Protein AF-A7F261-F1 (afdb_monomer)

Nearest PDB structures (foldseek):
  1cz9-assembly1_A-2  TM=6.353E-01  e=1.866E-02  Avian sarcoma virus
  8fnj-assembly1_G  TM=3.350E-01  e=9.007E-03  Homo sapiens
  8fnn-assembly1_A  TM=3.192E-01  e=1.410E-02  Homo sapiens
  8w2r-assembly1_I  TM=3.269E-01  e=4.323E-02  Human immunodeficiency virus 1
  6rwl-assembly1_A  TM=3.453E-01  e=2.075E-01  Simian immunodeficiency virus

Solvent-accessible surface area (backbone atoms only — not comparable to full-atom values): 19658 Å² total; per-residue (Å²): 133,68,68,67,54,56,52,52,44,52,50,52,40,73,77,31,99,83,54,47,72,70,56,41,20,62,75,65,73,42,62,51,67,60,55,52,42,45,74,73,68,52,73,75,70,82,84,60,73,57,93,81,57,87,68,51,76,65,56,49,51,51,52,53,51,49,51,52,54,34,46,78,72,73,41,80,78,46,74,65,58,54,49,52,52,52,48,48,58,54,48,65,72,72,70,78,81,90,71,83,88,84,65,97,87,59,85,81,66,98,61,99,64,80,80,42,56,67,59,41,44,53,49,50,53,53,51,44,71,78,43,58,89,75,60,70,78,86,57,44,80,44,81,42,70,63,50,72,35,72,66,36,66,69,44,50,50,51,29,56,75,70,35,36,46,79,43,66,44,67,81,94,35,62,91,81,71,36,60,59,51,61,44,41,46,42,41,25,52,53,41,32,51,54,52,51,49,52,37,50,75,69,70,46,88,75,78,51,76,68,53,45,53,54,47,48,51,55,14,48,57,54,13,51,55,56,23,50,52,54,49,50,52,52,49,52,55,52,50,53,51,53,50,53,54,50,53,53,50,50,52,52,50,51,52,54,49,52,52,52,51,36,60,75,66,72,56,77,87,46,74,64,61,48,48,59,47,52,56,48,49,50,51,49,54,46,51,54,50,51,51,55,51,48,56,52,50,59,64,65,57,59,70,77,77,65,48,10,87,80,77,64,43,70,89,50,47,62,89,76,56,84,80,61,83,87,73,74,86,125

Foldseek 3Di:
DDPVLLVVLVVVCVVDVPQDLVNSCVVSVHPSVVSVCVNVVDDDCPPVDDPPPLDDPVLVVVLVVVCVVCVVVVHHDDPVNSVVSSVVSNVVVVPDDDDDDDDPPDDPPVDPDPCALVNLQVVVVVVCVVCVVVDDPQAAEDEDEPDPSCVDPSNVVVCVVRRYHYDYDDPPCCVPPVLCVVLQVVQLVVQLVVLVVVCVVVVNPDADPVNCVVSSVVSNVRSVVRSVVVVVVVVVVVVVVVVVVVVVVVVVVVVVVVVVVCVVVVDDQDPVNVVVVVVVVVVVVVVVVVVVVVVVVVVVPPPPQDAAPQPRHSPDHVVPDPDDPVPPPD

Radius of gyration: 37.96 Å; Cα contacts (8 Å, |Δi|>4): 176; chains: 1; bounding box: 95×79×96 Å

Secondary structure (DSSP, 8-state):
--HHHHHHHHHHHHH-TT--HHHHHHHTT--HHHHHHHHTTPPPSTT---TT--S-HHHHHHHHHHHHHHHHTT----HHHHHHHHHHHHHHHTT--------TTS---S------HHHHHHHHHHHHHHHGGG--SS-EEEEE---GGGG-HHHHHHHHHTTEEEEEPPTT-TTTS-HIIIIIIHHHHHHHHHHHHHHHHTT-----HHHHHHHHHHHHHHHHHHHHHHHHHHHHHHHHHHHHHHHHHHHHHHHHHHHHHHHHTTPPPPHHHHHHHHHHHHHHHHHHHHHHHHHHHHHTTS------TTT--SSS-TTT----GGGS--

pLDDT: mean 71.63, std 14.2, range [24.86, 93.81]

Organism: Sclerotinia sclerotiorum (strain ATCC 18683 / 1980 / Ss-1) (NCBI:txid665079)

Mean predicted aligned error: 22.01 Å

Structure (mmCIF, N/CA/C/O backbone):
data_AF-A7F261-F1
#
_entry.id   AF-A7F261-F1
#
loop_
_atom_site.group_PDB
_atom_site.id
_atom_site.type_symbol
_atom_site.label_atom_id
_atom_site.label_alt_id
_atom_site.label_comp_id
_atom_site.label_asym_id
_atom_site.label_entity_id
_atom_site.label_seq_id
_atom_site.pdbx_PDB_ins_code
_atom_site.Cartn_x
_atom_site.Cartn_y
_atom_site.Cartn_z
_atom_site.occupancy
_atom_site.B_iso_or_equiv
_atom_site.auth_seq_id
_atom_site.auth_comp_id
_atom_site.auth_asym_id
_atom_site.auth_atom_id
_atom_site.pdbx_PDB_model_num
ATOM 1 N N . MET A 1 1 ? 49.522 -9.779 -27.384 1.00 54.66 1 MET A N 1
ATOM 2 C CA . MET A 1 1 ? 50.775 -8.987 -27.374 1.00 54.66 1 MET A CA 1
ATOM 3 C C . MET A 1 1 ? 50.596 -7.918 -26.303 1.00 54.66 1 MET A C 1
ATOM 5 O O . MET A 1 1 ? 49.575 -7.248 -26.351 1.00 54.66 1 MET A O 1
ATOM 9 N N . GLN A 1 2 ? 51.457 -7.841 -25.285 1.00 68.12 2 GLN A N 1
ATOM 10 C CA . GLN A 1 2 ? 51.230 -6.939 -24.145 1.00 68.12 2 GLN A CA 1
ATOM 11 C C . GLN A 1 2 ? 51.656 -5.505 -24.504 1.00 68.12 2 GLN A C 1
ATOM 13 O O . GLN A 1 2 ? 52.813 -5.269 -24.844 1.00 68.12 2 GLN A O 1
ATOM 18 N N . GLU A 1 3 ? 50.725 -4.551 -24.421 1.00 73.69 3 GLU A N 1
ATOM 19 C CA . GLU A 1 3 ? 50.918 -3.120 -24.729 1.00 73.69 3 GLU A CA 1
ATOM 20 C C . GLU A 1 3 ? 52.086 -2.487 -23.943 1.00 73.69 3 GLU A C 1
ATOM 22 O O . GLU A 1 3 ? 52.777 -1.588 -24.425 1.00 73.69 3 GLU A O 1
ATOM 27 N N . SER A 1 4 ? 52.367 -3.026 -22.753 1.00 76.94 4 SER A N 1
ATOM 28 C CA . SER A 1 4 ? 53.494 -2.653 -21.897 1.00 76.94 4 SER A CA 1
ATOM 29 C C . SER A 1 4 ? 54.851 -2.795 -22.594 1.00 76.94 4 SER A C 1
ATOM 31 O O . SER A 1 4 ? 55.691 -1.904 -22.477 1.00 76.94 4 SER A O 1
ATOM 33 N N . GLN A 1 5 ? 55.070 -3.861 -23.371 1.00 81.56 5 GLN A N 1
ATOM 34 C CA . GLN A 1 5 ? 56.350 -4.083 -24.054 1.00 81.56 5 GLN A CA 1
ATOM 35 C C . GLN A 1 5 ? 56.575 -3.106 -25.211 1.00 81.56 5 GLN A C 1
ATOM 37 O O . GLN A 1 5 ? 57.705 -2.689 -25.460 1.00 81.56 5 GLN A O 1
ATOM 42 N N . ILE A 1 6 ? 55.499 -2.692 -25.885 1.00 82.69 6 ILE A N 1
ATOM 43 C CA . ILE A 1 6 ? 55.560 -1.712 -26.973 1.00 82.69 6 ILE A CA 1
ATOM 44 C C . ILE A 1 6 ? 55.916 -0.327 -26.418 1.00 82.69 6 ILE A C 1
ATOM 46 O O . ILE A 1 6 ? 56.781 0.349 -26.972 1.00 82.69 6 ILE A O 1
ATOM 50 N N . ASN A 1 7 ? 55.326 0.062 -25.285 1.00 84.19 7 ASN A N 1
ATOM 51 C CA . ASN A 1 7 ? 55.635 1.334 -24.628 1.00 84.19 7 ASN A CA 1
ATOM 52 C C . ASN A 1 7 ? 57.081 1.390 -24.112 1.00 84.19 7 ASN A C 1
ATOM 54 O O . ASN A 1 7 ? 57.757 2.402 -24.301 1.00 84.19 7 ASN A O 1
ATOM 58 N N . LEU A 1 8 ? 57.591 0.288 -23.550 1.00 88.94 8 LEU A N 1
ATOM 59 C CA . LEU A 1 8 ? 58.998 0.175 -23.145 1.00 88.94 8 LEU A CA 1
ATOM 60 C C . LEU A 1 8 ? 59.955 0.309 -24.342 1.00 88.94 8 LEU A C 1
ATOM 62 O O . LEU A 1 8 ? 60.974 0.992 -24.242 1.00 88.94 8 LEU A O 1
ATOM 66 N N . ALA A 1 9 ? 59.614 -0.278 -25.494 1.00 87.50 9 ALA A N 1
ATOM 67 C CA . ALA A 1 9 ? 60.414 -0.159 -26.712 1.00 87.50 9 ALA A CA 1
ATOM 68 C C . ALA A 1 9 ? 60.435 1.277 -27.273 1.00 87.50 9 ALA A C 1
ATOM 70 O O . ALA A 1 9 ? 61.482 1.740 -27.728 1.00 87.50 9 ALA A O 1
ATOM 71 N N . ILE A 1 10 ? 59.309 2.001 -27.218 1.00 87.62 10 ILE A N 1
ATOM 72 C CA . ILE A 1 10 ? 59.224 3.411 -27.641 1.00 87.62 10 ILE A CA 1
ATOM 73 C C . ILE A 1 10 ? 60.068 4.302 -26.723 1.00 87.62 10 ILE A C 1
ATOM 75 O O . ILE A 1 10 ? 60.843 5.124 -27.216 1.00 87.62 10 ILE A O 1
ATOM 79 N N . GLN A 1 11 ? 59.975 4.107 -25.405 1.00 87.56 11 GLN A N 1
ATOM 80 C CA . GLN A 1 11 ? 60.790 4.841 -24.434 1.00 87.56 11 GLN A CA 1
ATOM 81 C C . GLN A 1 11 ? 62.286 4.583 -24.647 1.00 87.56 11 GLN A C 1
ATOM 83 O O . GLN A 1 11 ? 63.066 5.529 -24.692 1.00 87.56 11 GLN A O 1
ATOM 88 N N . ALA A 1 12 ? 62.692 3.333 -24.887 1.00 87.31 12 ALA A N 1
ATOM 89 C CA . ALA A 1 12 ? 64.088 2.990 -25.159 1.00 87.31 12 ALA A CA 1
ATOM 90 C C . ALA A 1 12 ? 64.645 3.669 -26.427 1.00 87.31 12 ALA A C 1
ATOM 92 O O . ALA A 1 12 ? 65.798 4.107 -26.435 1.00 87.31 12 ALA A O 1
ATOM 93 N N . ILE A 1 13 ? 63.835 3.793 -27.488 1.00 87.44 13 ILE A N 1
ATOM 94 C CA . ILE A 1 13 ? 64.201 4.526 -28.714 1.00 87.44 13 ILE A CA 1
ATOM 95 C C . ILE A 1 13 ? 64.316 6.031 -28.435 1.00 87.44 13 ILE A C 1
ATOM 97 O O . ILE A 1 13 ? 65.256 6.665 -28.906 1.00 87.44 13 ILE A O 1
ATOM 101 N N . ALA A 1 14 ? 63.398 6.604 -27.651 1.00 83.50 14 ALA A N 1
ATOM 102 C CA . ALA A 1 14 ? 63.419 8.025 -27.303 1.00 83.50 14 ALA A CA 1
ATOM 103 C C . ALA A 1 14 ? 64.613 8.396 -26.403 1.00 83.50 14 ALA A C 1
ATOM 105 O O . ALA A 1 14 ? 65.221 9.450 -26.578 1.00 83.50 14 ALA A O 1
ATOM 106 N N . SER A 1 15 ? 64.988 7.515 -25.472 1.00 84.62 15 SER A N 1
ATOM 107 C CA . SER A 1 15 ? 66.104 7.732 -24.546 1.00 84.62 15 SER A CA 1
ATOM 108 C C . SER A 1 15 ? 67.482 7.492 -25.168 1.00 84.62 15 SER A C 1
ATOM 110 O O . SER A 1 15 ? 68.480 7.964 -24.626 1.00 84.62 15 SER A O 1
ATOM 112 N N . SER A 1 16 ? 67.584 6.766 -26.289 1.00 77.44 16 SER A N 1
ATOM 113 C CA . SER A 1 16 ? 68.877 6.397 -26.876 1.00 77.44 16 SER A CA 1
ATOM 114 C C . SER A 1 16 ? 69.007 6.801 -28.348 1.00 77.44 16 SER A C 1
ATOM 116 O O . SER A 1 16 ? 68.402 6.237 -29.253 1.00 77.44 16 SER A O 1
ATOM 118 N N . LYS A 1 17 ? 69.918 7.741 -28.629 1.00 73.00 17 LYS A N 1
ATOM 119 C CA . LYS A 1 17 ? 70.126 8.310 -29.978 1.00 73.00 17 LYS A CA 1
ATOM 120 C C . LYS A 1 17 ? 70.690 7.319 -31.019 1.00 73.00 17 LYS A C 1
ATOM 122 O O . LYS A 1 17 ? 70.788 7.655 -32.193 1.00 73.00 17 LYS A O 1
ATOM 127 N N . LYS A 1 18 ? 71.099 6.112 -30.602 1.00 79.12 18 LYS A N 1
ATOM 128 C CA . LYS A 1 18 ? 71.743 5.086 -31.454 1.00 79.12 18 LYS A CA 1
ATOM 129 C C . LYS A 1 18 ? 70.868 3.853 -31.722 1.00 79.12 18 LYS A C 1
ATOM 131 O O . LYS A 1 18 ? 71.290 2.966 -32.465 1.00 79.12 18 LYS A O 1
ATOM 136 N N . LEU A 1 19 ? 69.683 3.755 -31.118 1.00 84.19 19 LEU A N 1
ATOM 137 C CA . LEU A 1 19 ? 68.842 2.565 -31.228 1.00 84.19 19 LEU A CA 1
ATOM 138 C C . LEU A 1 19 ? 67.844 2.727 -32.378 1.00 84.19 19 LEU A C 1
ATOM 140 O O . LEU A 1 19 ? 66.931 3.545 -32.324 1.00 84.19 19 LEU A O 1
ATOM 144 N N . SER A 1 20 ? 68.021 1.945 -33.444 1.00 86.25 20 SER A N 1
ATOM 145 C CA . SER A 1 20 ? 67.089 1.964 -34.574 1.00 86.25 20 SER A CA 1
ATOM 146 C C . SER A 1 20 ? 65.813 1.185 -34.260 1.00 86.25 20 SER A C 1
ATOM 148 O O . SER A 1 20 ? 65.843 0.167 -33.562 1.00 86.25 20 SER A O 1
ATOM 150 N N . VAL A 1 21 ? 64.697 1.608 -34.859 1.00 85.56 21 VAL A N 1
ATOM 151 C CA . VAL A 1 21 ? 63.378 0.959 -34.720 1.00 85.56 21 VAL A CA 1
ATOM 152 C C . VAL A 1 21 ? 63.448 -0.544 -35.035 1.00 85.56 21 VAL A C 1
ATOM 154 O O . VAL A 1 21 ? 62.885 -1.365 -34.316 1.00 85.56 21 VAL A O 1
ATOM 157 N N . ARG A 1 22 ? 64.231 -0.936 -36.050 1.00 86.50 22 ARG A N 1
ATOM 158 C CA . ARG A 1 22 ? 64.457 -2.342 -36.435 1.00 86.50 22 ARG A CA 1
ATOM 159 C C . ARG A 1 22 ? 65.203 -3.152 -35.381 1.00 86.50 22 ARG A C 1
ATOM 161 O O . ARG A 1 22 ? 64.919 -4.336 -35.213 1.00 86.50 22 ARG A O 1
ATOM 168 N N . ARG A 1 23 ? 66.153 -2.535 -34.679 1.00 88.62 23 ARG A N 1
ATOM 169 C CA . ARG A 1 23 ? 66.913 -3.204 -33.619 1.00 88.62 23 ARG A CA 1
ATOM 170 C C . ARG A 1 23 ? 66.099 -3.297 -32.330 1.00 88.62 23 ARG A C 1
ATOM 172 O O . ARG A 1 23 ? 66.085 -4.361 -31.723 1.00 88.62 23 ARG A O 1
ATOM 179 N N . ALA A 1 24 ? 65.355 -2.249 -31.984 1.00 88.56 24 ALA A N 1
ATOM 180 C CA . ALA A 1 24 ? 64.411 -2.258 -30.870 1.00 88.56 24 ALA A CA 1
ATOM 181 C C . ALA A 1 24 ? 63.330 -3.341 -31.041 1.00 88.56 24 ALA A C 1
ATOM 183 O O . ALA A 1 24 ? 63.111 -4.136 -30.135 1.00 88.56 24 ALA A O 1
ATOM 184 N N . ALA A 1 25 ? 62.736 -3.457 -32.233 1.00 89.88 25 ALA A N 1
ATOM 185 C CA . ALA A 1 25 ? 61.746 -4.490 -32.545 1.00 89.88 25 ALA A CA 1
ATOM 186 C C . ALA A 1 25 ? 62.262 -5.921 -32.283 1.00 89.88 25 ALA A C 1
ATOM 188 O O . ALA A 1 25 ? 61.542 -6.747 -31.729 1.00 89.88 25 ALA A O 1
ATOM 189 N N . LYS A 1 26 ? 63.532 -6.204 -32.612 1.00 89.88 26 LYS A N 1
ATOM 190 C CA . LYS A 1 26 ? 64.161 -7.506 -32.332 1.00 89.88 26 LYS A CA 1
ATOM 191 C C . LYS A 1 26 ? 64.431 -7.736 -30.844 1.00 89.88 26 LYS A C 1
ATOM 193 O O . LYS A 1 26 ? 64.224 -8.844 -30.372 1.00 89.88 26 LYS A O 1
ATOM 198 N N . ILE A 1 27 ? 64.895 -6.713 -30.121 1.00 89.94 27 ILE A N 1
ATOM 199 C CA . ILE A 1 27 ? 65.224 -6.817 -28.688 1.00 89.94 27 ILE A CA 1
ATOM 200 C C . ILE A 1 27 ? 63.965 -7.074 -27.859 1.00 89.94 27 ILE A C 1
ATOM 202 O O . ILE A 1 27 ? 63.962 -7.943 -26.995 1.00 89.94 27 ILE A O 1
ATOM 206 N N . TYR A 1 28 ? 62.891 -6.341 -28.149 1.00 87.25 28 TYR A N 1
ATOM 207 C CA . TYR A 1 28 ? 61.632 -6.435 -27.412 1.00 87.25 28 TYR A CA 1
ATOM 208 C C . TYR A 1 28 ? 60.664 -7.476 -27.997 1.00 87.25 28 TYR A C 1
ATOM 210 O O . TYR A 1 28 ? 59.538 -7.577 -27.529 1.00 87.25 28 TYR A O 1
ATOM 218 N N . ASN A 1 29 ? 61.092 -8.255 -28.998 1.00 88.44 29 ASN A N 1
ATOM 219 C CA . ASN A 1 29 ? 60.294 -9.286 -29.667 1.00 88.44 29 ASN A CA 1
ATOM 220 C C . ASN A 1 29 ? 58.924 -8.784 -30.181 1.00 88.44 29 ASN A C 1
ATOM 222 O O . ASN A 1 29 ? 57.885 -9.416 -29.992 1.00 88.44 29 ASN A O 1
ATOM 226 N N . ILE A 1 30 ? 58.925 -7.621 -30.837 1.00 86.06 30 ILE A N 1
ATOM 227 C CA . ILE A 1 30 ? 57.732 -6.983 -31.410 1.00 86.06 30 ILE A CA 1
ATOM 228 C C . ILE A 1 30 ? 57.873 -6.985 -32.937 1.00 86.06 30 ILE A C 1
ATOM 230 O O . ILE A 1 30 ? 58.944 -6.642 -33.446 1.00 86.06 30 ILE A O 1
ATOM 234 N N . PRO A 1 31 ? 56.815 -7.298 -33.712 1.00 88.75 31 PRO A N 1
ATOM 235 C CA . PRO A 1 31 ? 56.852 -7.125 -35.158 1.00 88.75 31 PRO A CA 1
ATOM 236 C C . PRO A 1 31 ? 57.230 -5.687 -35.521 1.00 88.75 31 PRO A C 1
ATOM 238 O O . PRO A 1 31 ? 56.629 -4.727 -35.038 1.00 88.75 31 PRO A O 1
ATOM 241 N N . HIS A 1 32 ? 58.231 -5.532 -36.388 1.00 88.50 32 HIS A N 1
ATOM 242 C CA . HIS A 1 32 ? 58.766 -4.218 -36.756 1.00 88.50 32 HIS A CA 1
ATOM 243 C C . HIS A 1 32 ? 57.674 -3.254 -37.239 1.00 88.50 32 HIS A C 1
ATOM 245 O O . HIS A 1 32 ? 57.658 -2.091 -36.849 1.00 88.50 32 HIS A O 1
ATOM 251 N N . THR A 1 33 ? 56.733 -3.766 -38.033 1.00 84.62 33 THR A N 1
ATOM 252 C CA . THR A 1 33 ? 55.570 -3.028 -38.534 1.00 84.62 33 THR A CA 1
ATOM 253 C C . THR A 1 33 ? 54.720 -2.459 -37.400 1.00 84.62 33 THR A C 1
ATOM 255 O O . THR A 1 33 ? 54.391 -1.277 -37.432 1.00 84.62 33 THR A O 1
ATOM 258 N N . THR A 1 34 ? 54.431 -3.246 -36.361 1.00 85.44 34 THR A N 1
ATOM 259 C CA . THR A 1 34 ? 53.662 -2.814 -35.184 1.00 85.44 34 THR A CA 1
ATOM 260 C C . THR A 1 34 ? 54.345 -1.662 -34.452 1.00 85.44 34 THR A C 1
ATOM 262 O O . THR A 1 34 ? 53.691 -0.671 -34.138 1.00 85.44 34 THR A O 1
ATOM 265 N N . LEU A 1 35 ? 55.661 -1.745 -34.231 1.00 88.00 35 LEU A N 1
ATOM 266 C CA . LEU A 1 35 ? 56.417 -0.691 -33.548 1.00 88.00 35 LEU A CA 1
ATOM 267 C C . LEU A 1 35 ? 56.487 0.598 -34.384 1.00 88.00 35 LEU A C 1
ATOM 269 O O . LEU A 1 35 ? 56.306 1.688 -33.848 1.00 88.00 35 LEU A O 1
ATOM 273 N N . THR A 1 36 ? 56.675 0.486 -35.704 1.00 88.44 36 THR A N 1
ATOM 274 C CA . THR A 1 36 ? 56.637 1.637 -36.620 1.00 88.44 36 THR A CA 1
ATOM 275 C C . THR A 1 36 ? 55.262 2.306 -36.639 1.00 88.44 36 THR A C 1
ATOM 277 O O . THR A 1 36 ? 55.181 3.529 -36.538 1.00 88.44 36 THR A O 1
ATOM 280 N N . TYR A 1 37 ? 54.176 1.529 -36.710 1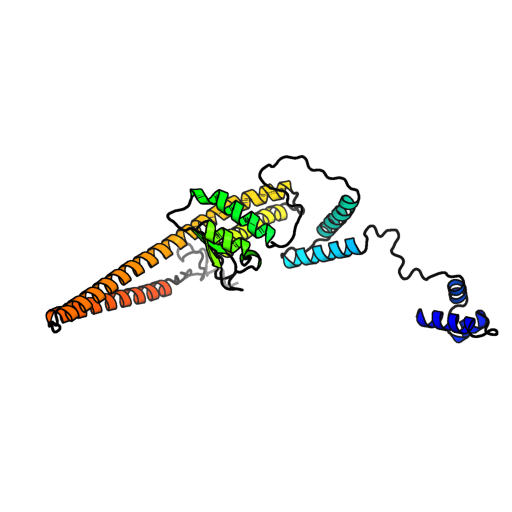.00 84.62 37 TYR A N 1
ATOM 281 C CA . TYR A 1 37 ? 52.815 2.068 -36.640 1.00 84.62 37 TYR A CA 1
ATOM 282 C C . TYR A 1 37 ? 52.549 2.790 -35.317 1.00 84.62 37 TYR A C 1
ATOM 284 O O . TYR A 1 37 ? 51.920 3.848 -35.321 1.00 84.62 37 TYR A O 1
ATOM 292 N N . ARG A 1 38 ? 53.064 2.252 -34.206 1.00 85.38 38 ARG A N 1
ATOM 293 C CA . ARG A 1 38 ? 52.898 2.845 -32.878 1.00 85.38 38 ARG A CA 1
ATOM 294 C C . ARG A 1 38 ? 53.652 4.170 -32.725 1.00 85.38 38 ARG A C 1
ATOM 296 O O . ARG A 1 38 ? 53.087 5.116 -32.191 1.00 85.38 38 ARG A O 1
ATOM 303 N N . ILE A 1 39 ? 54.878 4.260 -33.250 1.00 82.81 39 ILE A N 1
ATOM 304 C CA . ILE A 1 39 ? 55.675 5.503 -33.284 1.00 82.81 39 ILE A CA 1
ATOM 305 C C . ILE A 1 39 ? 55.007 6.566 -34.167 1.00 82.81 39 ILE A C 1
ATOM 307 O O . ILE A 1 39 ? 55.016 7.743 -33.824 1.00 82.81 39 ILE A O 1
ATOM 311 N N . ALA A 1 40 ? 54.367 6.156 -35.266 1.00 84.88 40 ALA A N 1
ATOM 312 C CA . ALA A 1 40 ? 53.575 7.035 -36.129 1.00 84.88 40 ALA A CA 1
ATOM 313 C C . ALA A 1 40 ? 52.202 7.426 -35.529 1.00 84.88 40 ALA A C 1
ATOM 315 O O . ALA A 1 40 ? 51.350 7.951 -36.243 1.00 84.88 40 ALA A O 1
ATOM 316 N N . GLY A 1 41 ? 51.961 7.139 -34.243 1.00 76.00 41 GLY A N 1
ATOM 317 C CA . GLY A 1 41 ? 50.756 7.544 -33.516 1.00 76.00 41 GLY A CA 1
ATOM 318 C C . GLY A 1 41 ? 49.523 6.668 -33.749 1.00 76.00 41 GLY A C 1
ATOM 319 O O . GLY A 1 41 ? 48.445 7.007 -33.268 1.00 76.00 41 GLY A O 1
ATOM 320 N N . ARG A 1 42 ? 49.633 5.530 -34.451 1.00 75.94 42 ARG A N 1
ATOM 321 C CA . ARG A 1 42 ? 48.485 4.628 -34.635 1.00 75.94 42 ARG A CA 1
ATOM 322 C C . ARG A 1 42 ? 48.267 3.783 -33.386 1.00 75.94 42 ARG A C 1
ATOM 324 O O . ARG A 1 42 ? 49.160 3.050 -32.952 1.00 75.94 42 ARG A O 1
ATOM 331 N N . THR A 1 43 ? 47.073 3.875 -32.814 1.00 61.47 43 THR A N 1
ATOM 332 C CA . THR A 1 43 ? 46.608 3.052 -31.695 1.00 61.47 43 THR A CA 1
ATOM 333 C C . THR A 1 43 ? 45.986 1.738 -32.171 1.00 61.47 43 THR A C 1
ATOM 335 O O . THR A 1 43 ? 45.350 1.712 -33.227 1.00 61.47 43 THR A O 1
ATOM 338 N N . PRO A 1 44 ? 46.181 0.611 -31.451 1.00 59.78 44 PRO A N 1
ATOM 339 C CA . PRO A 1 44 ? 45.375 -0.572 -31.646 1.00 59.78 44 PRO A CA 1
ATOM 340 C C . PRO A 1 44 ? 43.923 -0.160 -31.447 1.00 59.78 44 PRO A C 1
ATOM 342 O O . PRO A 1 44 ? 43.605 0.570 -30.511 1.00 59.78 44 PRO A O 1
ATOM 345 N N . LYS A 1 45 ? 43.023 -0.693 -32.272 1.00 57.44 45 LYS A N 1
ATOM 346 C CA . LYS A 1 45 ? 41.571 -0.574 -32.068 1.00 57.44 45 LYS A CA 1
ATOM 347 C C . LYS A 1 45 ? 41.077 -1.336 -30.820 1.00 57.44 45 LYS A C 1
ATOM 349 O O . LYS A 1 45 ? 39.899 -1.651 -30.725 1.00 57.44 45 LYS A O 1
ATOM 354 N N . ALA A 1 46 ? 41.951 -1.659 -29.868 1.00 51.19 46 ALA A N 1
ATOM 355 C CA . ALA A 1 46 ? 41.567 -2.229 -28.587 1.00 51.19 46 ALA A CA 1
ATOM 356 C C . ALA A 1 46 ? 41.034 -1.083 -27.714 1.00 51.19 46 ALA A C 1
ATOM 358 O O . ALA A 1 46 ? 41.808 -0.331 -27.131 1.00 51.19 46 ALA A O 1
ATOM 359 N N . GLY A 1 47 ? 39.713 -0.898 -27.739 1.00 51.84 47 GLY A N 1
ATOM 360 C CA . GLY A 1 47 ? 39.004 0.230 -27.123 1.00 51.84 47 GLY A CA 1
ATOM 361 C C . GLY A 1 47 ? 38.168 1.057 -28.107 1.00 51.84 47 GLY A C 1
ATOM 362 O O . GLY A 1 47 ? 37.393 1.907 -27.684 1.00 51.84 47 GLY A O 1
ATOM 363 N N . SER A 1 48 ? 38.267 0.798 -29.417 1.00 49.94 48 SER A N 1
ATOM 364 C CA . SER A 1 48 ? 37.324 1.368 -30.385 1.00 49.94 48 SER A CA 1
ATOM 365 C C . SER A 1 48 ? 36.009 0.601 -30.281 1.00 49.94 48 SER A C 1
ATOM 367 O O . SER A 1 48 ? 35.961 -0.570 -30.661 1.00 49.94 48 SER A O 1
ATOM 369 N N . ARG A 1 49 ? 34.941 1.255 -29.802 1.00 53.66 49 ARG A N 1
ATOM 370 C CA . ARG A 1 49 ? 33.576 0.717 -29.915 1.00 53.66 49 ARG A CA 1
ATOM 371 C C . ARG A 1 49 ? 33.284 0.433 -31.391 1.00 53.66 49 ARG A C 1
ATOM 373 O O . ARG A 1 49 ? 33.781 1.130 -32.282 1.00 53.66 49 ARG A O 1
ATOM 380 N N . SER A 1 50 ? 32.533 -0.635 -31.648 1.00 59.12 50 SER A N 1
ATOM 381 C CA . SER A 1 50 ? 32.044 -0.940 -32.993 1.00 59.12 50 SER A CA 1
ATOM 382 C C . SER A 1 50 ? 31.295 0.274 -33.545 1.00 59.12 50 SER A C 1
ATOM 384 O O . SER A 1 50 ? 30.525 0.890 -32.815 1.00 59.12 50 SER A O 1
ATOM 386 N N . ILE A 1 51 ? 31.465 0.591 -34.831 1.00 57.31 51 ILE A N 1
ATOM 387 C CA . ILE A 1 51 ? 30.659 1.627 -35.509 1.00 57.31 51 ILE A CA 1
ATOM 388 C C . ILE A 1 51 ? 29.162 1.255 -35.468 1.00 57.31 51 ILE A C 1
ATOM 390 O O . ILE A 1 51 ? 28.298 2.118 -35.547 1.00 57.31 51 ILE A O 1
ATOM 394 N N . HIS A 1 52 ? 28.852 -0.031 -35.284 1.00 58.34 52 HIS A N 1
ATOM 395 C CA . HIS A 1 52 ? 27.491 -0.546 -35.143 1.00 58.34 52 HIS A CA 1
ATOM 396 C C . HIS A 1 52 ? 26.956 -0.510 -33.700 1.00 58.34 52 HIS A C 1
ATOM 398 O O . HIS A 1 52 ? 25.845 -0.971 -33.455 1.00 58.34 52 HIS A O 1
ATOM 404 N N . CYS A 1 53 ? 27.724 0.001 -32.733 1.00 63.47 53 CYS A N 1
ATOM 405 C CA . CYS A 1 53 ? 27.262 0.175 -31.360 1.00 63.47 53 CYS A CA 1
ATOM 406 C C . CYS A 1 53 ? 26.345 1.407 -31.294 1.00 63.47 53 CYS A C 1
ATOM 408 O O . CYS A 1 53 ? 26.819 2.540 -31.330 1.00 63.47 53 CYS A O 1
ATOM 410 N N . LYS A 1 54 ? 25.028 1.170 -31.271 1.00 71.69 54 LYS A N 1
ATOM 411 C CA . LYS A 1 54 ? 23.999 2.226 -31.311 1.00 71.69 54 LYS A CA 1
ATOM 412 C C . LYS A 1 54 ? 23.840 2.977 -29.981 1.00 71.69 54 LYS A C 1
ATOM 414 O O . LYS A 1 54 ? 23.474 4.155 -29.993 1.00 71.69 54 LYS A O 1
ATOM 419 N N . MET A 1 55 ? 24.114 2.296 -28.867 1.00 76.25 55 MET A N 1
ATOM 420 C CA . MET A 1 55 ? 23.947 2.820 -27.510 1.00 76.25 55 MET A CA 1
ATOM 421 C C . MET A 1 55 ? 25.262 3.372 -26.946 1.00 76.25 55 MET A C 1
ATOM 423 O O . MET A 1 55 ? 26.347 2.910 -27.310 1.00 76.25 55 MET A O 1
ATOM 427 N N . THR A 1 56 ? 25.171 4.364 -26.061 1.00 80.19 56 THR A N 1
ATOM 428 C CA . THR A 1 56 ? 26.296 4.905 -25.284 1.00 80.19 56 THR A CA 1
ATOM 429 C C . THR A 1 56 ? 26.561 4.068 -24.026 1.00 80.19 56 THR A C 1
ATOM 431 O O . THR A 1 56 ? 25.742 3.252 -23.618 1.00 80.19 56 THR A O 1
ATOM 434 N N . GLU A 1 57 ? 27.711 4.265 -23.373 1.00 73.69 57 GLU A N 1
ATOM 435 C CA . GLU A 1 57 ? 28.060 3.517 -22.151 1.00 73.69 57 GLU A CA 1
ATOM 436 C C . GLU A 1 57 ? 27.083 3.775 -20.991 1.00 73.69 57 GLU A C 1
ATOM 438 O O . GLU A 1 57 ? 26.838 2.894 -20.170 1.00 73.69 57 GLU A O 1
ATOM 443 N N . LEU A 1 58 ? 26.522 4.984 -20.914 1.00 69.94 58 LEU A N 1
ATOM 444 C CA . LEU A 1 58 ? 25.525 5.326 -19.902 1.00 69.94 58 LEU A CA 1
ATOM 445 C C . LEU A 1 58 ? 24.181 4.660 -20.203 1.00 69.94 58 LEU A C 1
ATOM 447 O O . LEU A 1 58 ? 23.581 4.093 -19.299 1.00 69.94 58 LEU A O 1
ATOM 451 N N . GLU A 1 59 ? 23.758 4.656 -21.467 1.00 76.81 59 GLU A N 1
ATOM 452 C CA . GLU A 1 59 ? 22.533 3.981 -21.917 1.00 76.81 59 GLU A CA 1
ATOM 453 C C . GLU A 1 59 ? 22.607 2.463 -21.688 1.00 76.81 59 GLU A C 1
ATOM 455 O O . GLU A 1 59 ? 21.644 1.855 -21.230 1.00 76.81 59 GLU A O 1
ATOM 460 N N . GLU A 1 60 ? 23.769 1.850 -21.931 1.00 79.06 60 GLU A N 1
ATOM 461 C CA . GLU A 1 60 ? 24.008 0.439 -21.611 1.00 79.06 60 GLU A CA 1
ATOM 462 C C . GLU A 1 60 ? 23.940 0.182 -20.102 1.00 79.06 60 GLU A C 1
ATOM 464 O O . GLU A 1 60 ? 23.327 -0.796 -19.682 1.00 79.06 60 GLU A O 1
ATOM 469 N N . LYS A 1 61 ? 24.510 1.063 -19.266 1.00 76.94 61 LYS A N 1
ATOM 470 C CA . LYS A 1 61 ? 24.393 0.954 -17.800 1.00 76.94 61 LYS A CA 1
ATOM 471 C C . LYS A 1 61 ? 22.943 1.084 -17.333 1.00 76.94 61 LYS A C 1
ATOM 473 O O . LYS A 1 61 ? 22.536 0.331 -16.453 1.00 76.94 61 LYS A O 1
ATOM 478 N N . SER A 1 62 ? 22.161 1.978 -17.935 1.00 76.88 62 SER A N 1
ATOM 479 C CA . SER A 1 62 ? 20.724 2.098 -17.671 1.00 76.88 62 SER A CA 1
ATOM 480 C C . SER A 1 62 ? 19.963 0.830 -18.065 1.00 76.88 62 SER A C 1
ATOM 482 O O . SER A 1 62 ? 19.130 0.360 -17.294 1.00 76.88 62 SER A O 1
ATOM 484 N N . LEU A 1 63 ? 20.291 0.229 -19.212 1.00 81.31 63 LEU A N 1
ATOM 485 C CA . LEU A 1 63 ? 19.694 -1.033 -19.654 1.00 81.31 63 LEU A CA 1
ATOM 486 C C . LEU A 1 63 ? 20.058 -2.200 -18.721 1.00 81.31 63 LEU A C 1
ATOM 488 O O . LEU A 1 63 ? 19.198 -2.999 -18.362 1.00 81.31 63 LEU A O 1
ATOM 492 N N . PHE A 1 64 ? 21.312 -2.273 -18.268 1.00 78.31 64 PHE A N 1
ATOM 493 C CA . PHE A 1 64 ? 21.742 -3.251 -17.264 1.00 78.31 64 PHE A CA 1
ATOM 494 C C . PHE A 1 64 ? 20.997 -3.083 -15.940 1.00 78.31 64 PHE A C 1
ATOM 496 O O . PHE A 1 64 ? 20.555 -4.071 -15.358 1.00 78.31 64 PHE A O 1
ATOM 503 N N . GLN A 1 65 ? 20.830 -1.844 -15.475 1.00 75.50 65 GLN A N 1
ATOM 504 C CA . GLN A 1 65 ? 20.103 -1.572 -14.239 1.00 75.50 65 GLN A CA 1
ATOM 505 C C . GLN A 1 65 ? 18.624 -1.965 -14.351 1.00 75.50 65 GLN A C 1
ATOM 507 O O . GLN A 1 65 ? 18.061 -2.494 -13.398 1.00 75.50 65 GLN A O 1
ATOM 512 N N . TYR A 1 66 ? 18.016 -1.763 -15.520 1.00 77.12 66 TYR A N 1
ATOM 513 C CA . TYR A 1 66 ? 16.655 -2.205 -15.812 1.00 77.12 66 TYR A CA 1
ATOM 514 C C . TYR A 1 66 ? 16.504 -3.733 -15.774 1.00 77.12 66 TYR A C 1
ATOM 516 O O . TYR A 1 66 ? 15.548 -4.240 -15.195 1.00 77.12 66 TYR A O 1
ATOM 524 N N . ILE A 1 67 ? 17.464 -4.479 -16.329 1.00 76.19 67 ILE A N 1
ATOM 525 C CA . ILE A 1 67 ? 17.473 -5.952 -16.276 1.00 76.19 67 ILE A CA 1
ATOM 526 C C . ILE A 1 67 ? 17.510 -6.446 -14.823 1.00 76.19 67 ILE A C 1
ATOM 528 O O . ILE A 1 67 ? 16.789 -7.381 -14.480 1.00 76.19 67 ILE A O 1
ATOM 532 N N . ILE A 1 68 ? 18.318 -5.804 -13.972 1.00 77.56 68 ILE A N 1
ATOM 533 C CA . ILE A 1 68 ? 18.404 -6.126 -12.541 1.00 77.56 68 ILE A CA 1
ATOM 534 C C . ILE A 1 68 ? 17.082 -5.801 -11.831 1.00 77.56 68 ILE A C 1
ATOM 536 O O . ILE A 1 68 ? 16.572 -6.647 -11.103 1.00 77.56 68 ILE A O 1
ATOM 540 N N . ASP A 1 69 ? 16.487 -4.629 -12.085 1.00 71.81 69 ASP A N 1
ATOM 541 C CA . ASP A 1 69 ? 15.190 -4.242 -11.501 1.00 71.81 69 ASP A CA 1
ATOM 542 C C . ASP A 1 69 ? 14.075 -5.233 -11.870 1.00 71.81 69 ASP A C 1
ATOM 544 O O . ASP A 1 69 ? 13.259 -5.613 -11.030 1.00 71.81 69 ASP A O 1
ATOM 548 N N . MET A 1 70 ? 14.048 -5.699 -13.121 1.00 69.88 70 MET A N 1
ATOM 549 C CA . MET A 1 70 ? 13.065 -6.689 -13.557 1.00 69.88 70 MET A CA 1
ATOM 550 C C . MET A 1 70 ? 13.211 -8.024 -12.817 1.00 69.88 70 MET A C 1
ATOM 552 O O . MET A 1 70 ? 12.203 -8.570 -12.354 1.00 69.88 70 MET A O 1
ATOM 556 N N . ASP A 1 71 ? 14.444 -8.507 -12.639 1.00 66.19 71 ASP A N 1
ATOM 557 C CA . ASP A 1 71 ? 14.728 -9.746 -11.905 1.00 66.19 71 ASP A CA 1
ATOM 558 C C . ASP A 1 71 ? 14.366 -9.623 -10.415 1.00 66.19 71 ASP A C 1
ATOM 560 O O . ASP A 1 71 ? 13.666 -10.479 -9.867 1.00 66.19 71 ASP A O 1
ATOM 564 N N . GLU A 1 72 ? 14.718 -8.502 -9.774 1.00 65.25 72 GLU A N 1
ATOM 565 C CA . GLU A 1 72 ? 14.361 -8.209 -8.377 1.00 65.25 72 GLU A CA 1
ATOM 566 C C . GLU A 1 72 ? 12.840 -8.153 -8.152 1.00 65.25 72 GLU A C 1
ATOM 568 O O . GLU A 1 72 ? 12.337 -8.484 -7.073 1.00 65.25 72 GLU A O 1
ATOM 573 N N . ARG A 1 73 ? 12.078 -7.783 -9.186 1.00 69.19 73 ARG A N 1
ATOM 574 C CA . ARG A 1 73 ? 10.608 -7.731 -9.169 1.00 69.19 73 ARG A CA 1
ATOM 575 C C . ARG A 1 73 ? 9.949 -9.064 -9.532 1.00 69.19 73 ARG A C 1
ATOM 577 O O . ARG A 1 73 ? 8.718 -9.146 -9.526 1.00 69.19 73 ARG A O 1
ATOM 584 N N . GLY A 1 74 ? 10.743 -10.104 -9.789 1.00 57.78 74 GLY A N 1
ATOM 585 C CA . GLY A 1 74 ? 10.283 -11.459 -10.091 1.00 57.78 74 GLY A CA 1
ATOM 586 C C . GLY A 1 74 ? 9.867 -11.672 -11.548 1.00 57.78 74 GLY A C 1
ATOM 587 O O . GLY A 1 74 ? 9.177 -12.650 -11.841 1.00 57.78 74 GLY A O 1
ATOM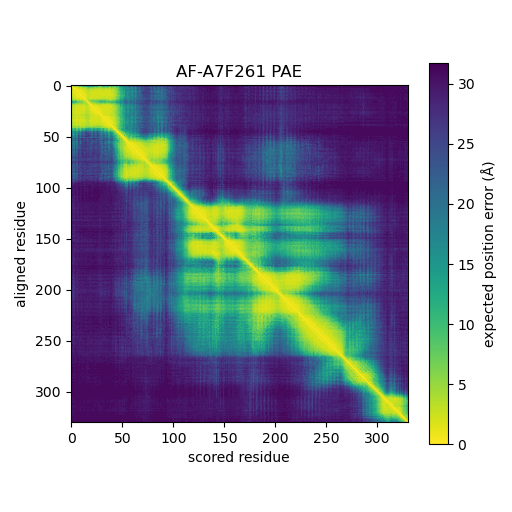 588 N N . PHE A 1 75 ? 10.263 -10.778 -12.456 1.00 60.34 75 PHE A N 1
ATOM 589 C CA . PHE A 1 75 ? 10.033 -10.911 -13.892 1.00 60.34 75 PHE A CA 1
ATOM 590 C C . PHE A 1 75 ? 11.345 -11.293 -14.578 1.00 60.34 75 PHE A C 1
ATOM 592 O O . PHE A 1 75 ? 12.277 -10.501 -14.624 1.00 60.34 75 PHE A O 1
ATOM 599 N N . SER A 1 76 ? 11.425 -12.509 -15.126 1.00 68.94 76 SER A N 1
ATOM 600 C CA . SER A 1 76 ? 12.625 -12.953 -15.844 1.00 68.94 76 SER A CA 1
ATOM 601 C C . SER A 1 76 ? 12.747 -12.194 -17.179 1.00 68.94 76 SER A C 1
ATOM 603 O O . SER A 1 76 ? 11.871 -12.380 -18.032 1.00 68.94 76 SER A O 1
ATOM 605 N N . PRO A 1 77 ? 13.787 -11.356 -17.378 1.00 68.12 77 PRO A N 1
ATOM 606 C CA . PRO A 1 77 ? 13.944 -10.544 -18.585 1.00 68.12 77 PRO A CA 1
ATOM 607 C C . PRO A 1 77 ? 14.072 -11.422 -19.830 1.00 68.12 77 PRO A C 1
ATOM 609 O O . PRO A 1 77 ? 14.986 -12.249 -19.913 1.00 68.12 77 PRO A O 1
ATOM 612 N N . ARG A 1 78 ? 13.196 -11.247 -20.824 1.00 70.31 78 ARG A N 1
ATOM 613 C CA . ARG A 1 78 ? 13.381 -11.863 -22.146 1.00 70.31 78 ARG A CA 1
ATOM 614 C C . ARG A 1 78 ? 14.181 -10.930 -23.046 1.00 70.31 78 ARG A C 1
ATOM 616 O O . ARG A 1 78 ? 14.221 -9.722 -22.843 1.00 70.31 78 ARG A O 1
ATOM 623 N N . ILE A 1 79 ? 14.796 -11.502 -24.083 1.00 72.00 79 ILE A N 1
ATOM 624 C CA . ILE A 1 79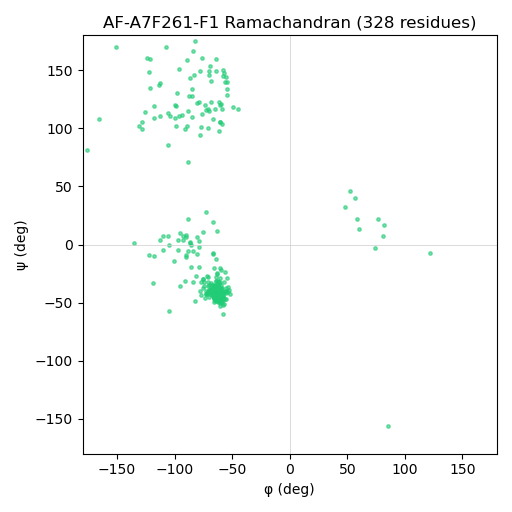 ? 15.576 -10.745 -25.078 1.00 72.00 79 ILE A CA 1
ATOM 625 C C . ILE A 1 79 ? 14.723 -9.629 -25.706 1.00 72.00 79 ILE A C 1
ATOM 627 O O . ILE A 1 79 ? 15.223 -8.524 -25.870 1.00 72.00 79 ILE A O 1
ATOM 631 N N . SER A 1 80 ? 13.431 -9.882 -25.948 1.00 63.22 80 SER A N 1
ATOM 632 C CA . SER A 1 80 ? 12.474 -8.886 -26.451 1.00 63.22 80 SER A CA 1
ATOM 633 C C . SER A 1 80 ? 12.304 -7.687 -25.519 1.00 63.22 80 SER A C 1
ATOM 635 O O . SER A 1 80 ? 12.313 -6.555 -25.975 1.00 63.22 80 SER A O 1
ATOM 637 N N . ASP A 1 81 ? 12.215 -7.915 -24.208 1.00 65.44 81 ASP A N 1
ATOM 638 C CA . ASP A 1 81 ? 11.965 -6.850 -23.227 1.00 65.44 81 ASP A CA 1
ATOM 639 C C . ASP A 1 81 ? 13.187 -5.923 -23.108 1.00 65.44 81 ASP A C 1
ATOM 641 O O . ASP A 1 81 ? 13.082 -4.709 -22.930 1.00 65.44 81 ASP A O 1
ATOM 645 N N . VAL A 1 82 ? 14.379 -6.510 -23.246 1.00 74.50 82 VAL A N 1
ATOM 646 C CA . VAL A 1 82 ? 15.650 -5.781 -23.305 1.00 74.50 82 VAL A CA 1
ATOM 647 C C . VAL A 1 82 ? 15.773 -5.012 -24.622 1.00 74.50 82 VAL A C 1
ATOM 649 O O . VAL A 1 82 ? 16.248 -3.878 -24.616 1.00 74.50 82 VAL A O 1
ATOM 652 N N . GLU A 1 83 ? 15.334 -5.595 -25.738 1.00 77.38 83 GLU A N 1
ATOM 653 C CA . GLU A 1 83 ? 15.289 -4.924 -27.041 1.00 77.38 83 GLU A CA 1
ATOM 654 C C . GLU A 1 83 ? 14.319 -3.735 -27.036 1.00 77.38 83 GLU A C 1
ATOM 656 O O . GLU A 1 83 ? 14.692 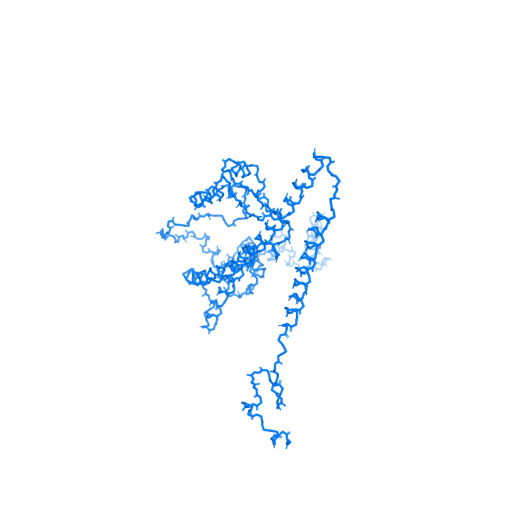-2.658 -27.497 1.00 77.38 83 GLU A O 1
ATOM 661 N N . ASP A 1 84 ? 13.130 -3.882 -26.452 1.00 70.38 84 ASP A N 1
ATOM 662 C CA . ASP A 1 84 ? 12.130 -2.816 -26.346 1.00 70.38 84 ASP A CA 1
ATOM 663 C C . ASP A 1 84 ? 12.631 -1.659 -25.477 1.00 70.38 84 ASP A C 1
ATOM 665 O O . ASP A 1 84 ? 12.541 -0.497 -25.876 1.00 70.38 84 ASP A O 1
ATOM 669 N N . MET A 1 85 ? 13.246 -1.955 -24.327 1.00 77.62 85 MET A N 1
ATOM 670 C CA . MET A 1 85 ? 13.856 -0.922 -23.486 1.00 77.62 85 MET A CA 1
ATOM 671 C C . MET A 1 85 ? 15.045 -0.244 -24.183 1.00 77.62 85 MET A C 1
ATOM 673 O O . MET A 1 85 ? 15.211 0.973 -24.095 1.00 77.62 85 MET A O 1
ATOM 677 N N . ALA A 1 86 ? 15.868 -0.999 -24.912 1.00 76.88 86 ALA A N 1
ATOM 678 C CA . ALA A 1 86 ? 16.964 -0.435 -25.694 1.00 76.88 86 ALA A CA 1
ATOM 679 C C . ALA A 1 86 ? 16.451 0.488 -26.812 1.00 76.88 86 ALA A C 1
ATOM 681 O O . ALA A 1 86 ? 16.993 1.578 -27.000 1.00 76.88 86 ALA A O 1
ATOM 682 N N . ASN A 1 87 ? 15.391 0.089 -27.519 1.00 78.81 87 ASN A N 1
ATOM 683 C CA . ASN A 1 87 ? 14.748 0.906 -28.547 1.00 78.81 87 ASN A CA 1
ATOM 684 C C . ASN A 1 87 ? 14.113 2.160 -27.938 1.00 78.81 87 ASN A C 1
ATOM 686 O O . ASN A 1 87 ? 14.347 3.251 -28.443 1.00 78.81 87 ASN A O 1
ATOM 690 N N . TYR A 1 88 ? 13.432 2.040 -26.798 1.00 75.19 88 TYR A N 1
ATOM 691 C CA . TYR A 1 88 ? 12.872 3.173 -26.063 1.00 75.19 88 TYR A CA 1
ATOM 692 C C . TYR A 1 88 ? 13.943 4.200 -25.659 1.00 75.19 88 TYR A C 1
ATOM 694 O O . TYR A 1 88 ? 13.763 5.404 -25.850 1.00 75.19 88 TYR A O 1
ATOM 702 N N . ILE A 1 89 ? 15.093 3.747 -25.145 1.00 77.69 89 ILE A N 1
ATOM 703 C CA . ILE A 1 89 ? 16.223 4.625 -24.794 1.00 77.69 89 ILE A CA 1
ATOM 704 C C . ILE A 1 89 ? 16.749 5.369 -26.032 1.00 77.69 89 ILE A C 1
ATOM 706 O O . ILE A 1 89 ? 17.082 6.553 -25.949 1.00 77.69 89 ILE A O 1
ATOM 710 N N . LEU A 1 90 ? 16.798 4.697 -27.185 1.00 76.81 90 LEU A N 1
ATOM 711 C CA . LEU A 1 90 ? 17.214 5.303 -28.450 1.00 76.81 90 LEU A CA 1
ATOM 712 C C . LEU A 1 90 ? 16.171 6.295 -28.990 1.00 76.81 90 LEU A C 1
ATOM 714 O O . LEU A 1 90 ? 16.546 7.374 -29.432 1.00 76.81 90 LEU A O 1
ATOM 718 N N . GLU A 1 91 ? 14.880 5.976 -28.902 1.00 70.19 91 GLU A N 1
ATOM 719 C CA . GLU A 1 91 ? 13.773 6.833 -29.352 1.00 70.19 91 GLU A CA 1
ATOM 720 C C . GLU A 1 91 ? 13.631 8.096 -28.497 1.00 70.19 91 GLU A C 1
ATOM 722 O O . GLU A 1 91 ? 13.425 9.194 -29.017 1.00 70.19 91 GLU A O 1
ATOM 727 N N . THR A 1 92 ? 13.827 7.971 -27.182 1.00 67.50 92 THR A N 1
ATOM 728 C CA . THR A 1 92 ? 13.815 9.110 -26.249 1.00 67.50 92 THR A CA 1
ATOM 729 C C . THR A 1 92 ? 14.947 10.099 -26.557 1.00 67.50 92 THR A C 1
ATOM 731 O O . THR A 1 92 ? 14.830 11.296 -26.291 1.00 67.50 92 THR A O 1
ATOM 734 N N . ARG A 1 93 ? 16.033 9.622 -27.176 1.00 68.31 93 ARG A N 1
ATOM 735 C CA . ARG A 1 93 ? 17.170 10.438 -27.615 1.00 68.31 93 ARG A CA 1
ATOM 736 C C . ARG A 1 93 ? 16.843 11.324 -28.822 1.00 68.31 93 ARG A C 1
ATOM 738 O O . ARG A 1 93 ? 17.441 12.390 -28.952 1.00 68.31 93 ARG A O 1
ATOM 745 N N . ASP A 1 94 ? 15.885 10.909 -29.653 1.00 52.31 94 ASP A N 1
ATOM 746 C CA . ASP A 1 94 ? 15.491 11.584 -30.897 1.00 52.31 94 ASP A CA 1
ATOM 747 C C . ASP A 1 94 ? 14.252 12.503 -30.737 1.00 52.31 94 ASP A C 1
ATOM 749 O O . ASP A 1 94 ? 13.811 13.137 -31.696 1.00 52.31 94 ASP A O 1
ATOM 753 N N . GLY A 1 95 ? 13.728 12.663 -29.513 1.00 43.53 95 GLY A N 1
ATOM 754 C CA . GLY A 1 95 ? 12.903 13.818 -29.127 1.00 43.53 95 GLY A CA 1
ATOM 755 C C . GLY A 1 95 ? 11.447 13.855 -29.615 1.00 43.53 95 GLY A C 1
ATOM 756 O O . GLY A 1 95 ? 10.856 14.934 -29.639 1.00 43.53 95 GLY A O 1
ATOM 757 N N . PHE A 1 96 ? 10.831 12.723 -29.969 1.00 35.78 96 PHE A N 1
ATOM 758 C CA . PHE A 1 96 ? 9.402 12.669 -30.316 1.00 35.78 96 PHE A CA 1
ATOM 759 C C . PHE A 1 96 ? 8.544 12.179 -29.138 1.00 35.78 96 PHE A C 1
ATOM 761 O O . PHE A 1 96 ? 8.461 10.990 -28.851 1.00 35.78 96 PHE A O 1
ATOM 768 N N . CYS A 1 97 ? 7.884 13.119 -28.456 1.00 29.89 97 CYS A N 1
ATOM 769 C CA . CYS A 1 97 ? 6.940 12.860 -27.368 1.00 29.89 97 CYS A CA 1
ATOM 770 C C . CYS A 1 97 ? 5.499 12.863 -27.903 1.00 29.89 97 CYS A C 1
ATOM 772 O O . CYS A 1 97 ? 4.974 13.917 -28.264 1.00 29.89 97 CYS A O 1
ATOM 774 N N . TRP A 1 98 ? 4.844 11.698 -27.933 1.00 24.86 98 TRP A N 1
ATOM 775 C CA . TRP A 1 98 ? 3.389 11.618 -28.067 1.00 24.86 98 TRP A CA 1
ATOM 776 C C . TRP A 1 98 ? 2.757 11.651 -26.676 1.00 24.86 98 TRP A C 1
ATOM 778 O O . TRP A 1 98 ? 2.710 10.638 -25.981 1.00 24.86 98 TRP A O 1
ATOM 788 N N . TYR A 1 99 ? 2.231 12.807 -26.287 1.00 30.80 99 TYR A N 1
ATOM 789 C CA . TYR A 1 99 ? 1.172 12.878 -25.287 1.00 30.80 99 TYR A CA 1
ATOM 790 C C . TYR A 1 99 ? 0.026 13.712 -25.855 1.00 30.80 99 TYR A C 1
ATOM 792 O O . TYR A 1 99 ? 0.047 14.942 -25.819 1.00 30.80 99 TYR A O 1
ATOM 800 N N . GLU A 1 100 ? -0.997 13.024 -26.361 1.00 34.22 100 GLU A N 1
ATOM 801 C CA . GLU A 1 100 ? -2.347 13.569 -26.293 1.00 34.22 100 GLU A CA 1
ATOM 802 C C . GLU A 1 100 ? -2.727 13.644 -24.810 1.00 34.22 100 GLU A C 1
ATOM 804 O O . GLU A 1 100 ? -2.746 12.647 -24.083 1.00 34.22 100 GLU A O 1
ATOM 809 N N . LYS A 1 101 ? -2.941 14.883 -24.359 1.00 38.22 101 LYS A N 1
ATOM 810 C CA . LYS A 1 101 ? -3.705 15.215 -23.159 1.00 38.22 101 LYS A CA 1
ATOM 811 C C . LYS A 1 101 ? -5.024 14.461 -23.227 1.00 38.22 101 LYS A C 1
ATOM 813 O O . LYS A 1 101 ? -5.767 14.737 -24.151 1.00 38.22 101 LYS A O 1
ATOM 818 N N . ASP A 1 102 ? -5.282 13.579 -22.268 1.00 36.38 102 ASP A N 1
ATOM 819 C CA . ASP A 1 102 ? -6.622 13.294 -21.739 1.00 36.38 102 ASP A CA 1
ATOM 820 C C . ASP A 1 102 ? -6.522 12.290 -20.579 1.00 36.38 102 ASP A C 1
ATOM 822 O O . ASP A 1 102 ? -6.727 11.096 -20.755 1.00 36.38 102 ASP A O 1
ATOM 826 N N . THR A 1 103 ? -6.195 12.780 -19.379 1.00 37.03 103 THR A N 1
ATOM 827 C CA . THR A 1 103 ? -6.680 12.248 -18.087 1.00 37.03 103 THR A CA 1
ATOM 828 C C . THR A 1 103 ? -6.378 13.279 -17.000 1.00 37.03 103 THR A C 1
ATOM 830 O O . THR A 1 103 ? -5.226 13.459 -16.617 1.00 37.03 103 THR A O 1
ATOM 833 N N . GLU A 1 104 ? -7.409 13.951 -16.493 1.00 42.50 104 GLU A N 1
ATOM 834 C CA . GLU A 1 104 ? -7.308 14.997 -15.461 1.00 42.50 104 GLU A CA 1
ATOM 835 C C . GLU A 1 104 ? -7.137 14.454 -14.022 1.00 42.50 104 GLU A C 1
ATOM 837 O O . GLU A 1 104 ? -7.041 15.234 -13.083 1.00 42.50 104 GLU A O 1
ATOM 842 N N . ASP A 1 105 ? -7.030 13.132 -13.833 1.00 41.53 105 ASP A N 1
ATOM 843 C CA . ASP A 1 105 ? -6.989 12.493 -12.501 1.00 41.53 105 ASP A CA 1
ATOM 844 C C . ASP A 1 105 ? -5.647 11.837 -12.133 1.00 41.53 105 ASP A C 1
ATOM 846 O O . ASP A 1 105 ? -5.511 11.234 -11.067 1.00 41.53 105 ASP A O 1
ATOM 850 N N . VAL A 1 106 ? -4.626 11.958 -12.981 1.00 44.81 106 VAL A N 1
ATOM 851 C CA . VAL A 1 106 ? -3.271 11.494 -12.662 1.00 44.81 106 VAL A CA 1
ATOM 852 C C . VAL A 1 106 ? -2.319 12.630 -12.980 1.00 44.81 106 VAL A C 1
ATOM 854 O O . VAL A 1 106 ? -2.019 12.877 -14.144 1.00 44.81 106 VAL A O 1
ATOM 857 N N . ALA A 1 107 ? -1.861 13.343 -11.949 1.00 37.16 107 ALA A N 1
ATOM 858 C CA . ALA A 1 107 ? -0.745 14.262 -12.112 1.00 37.16 107 ALA A CA 1
ATOM 859 C C . ALA A 1 107 ? 0.454 13.434 -12.612 1.00 37.16 107 ALA A C 1
ATOM 861 O O . ALA A 1 107 ? 0.881 12.521 -11.897 1.00 37.16 107 ALA A O 1
ATOM 862 N N . PRO A 1 108 ? 0.977 13.684 -13.825 1.00 34.50 108 PRO A N 1
ATOM 863 C CA . PRO A 1 108 ? 2.219 13.074 -14.245 1.00 34.50 108 PRO A CA 1
ATOM 864 C C . PRO A 1 108 ? 3.303 13.746 -13.413 1.00 34.50 108 PRO A C 1
ATOM 866 O O . PRO A 1 108 ? 3.674 14.890 -13.657 1.00 34.50 108 PRO A O 1
ATOM 869 N N . THR A 1 109 ? 3.761 13.075 -12.364 1.00 44.06 109 THR A N 1
ATOM 870 C CA . THR A 1 109 ? 5.042 13.429 -11.771 1.00 44.06 109 THR A CA 1
ATOM 871 C C . THR A 1 109 ? 6.099 12.945 -12.752 1.00 44.06 109 THR A C 1
ATOM 873 O O . THR A 1 109 ? 6.232 11.738 -12.957 1.00 44.06 109 THR A O 1
ATOM 876 N N . ASP A 1 110 ? 6.870 13.861 -13.335 1.00 44.72 110 ASP A N 1
ATOM 877 C CA . ASP A 1 110 ? 8.020 13.575 -14.213 1.00 44.72 110 ASP A CA 1
ATOM 878 C C . ASP A 1 110 ? 9.167 12.819 -13.495 1.00 44.72 110 ASP A C 1
ATOM 880 O O . ASP A 1 110 ? 10.281 12.700 -14.002 1.00 44.72 110 ASP A O 1
ATOM 884 N N . TYR A 1 111 ? 8.910 12.302 -12.290 1.00 37.97 111 TYR A N 1
ATOM 885 C CA . TYR A 1 111 ? 9.879 11.725 -11.379 1.00 37.97 111 TYR A CA 1
ATOM 886 C C . TYR A 1 111 ? 9.420 10.335 -10.923 1.00 37.97 111 TYR A C 1
ATOM 888 O O . TYR A 1 111 ? 8.522 10.189 -10.096 1.00 37.97 111 TYR A O 1
ATOM 896 N N . VAL A 1 112 ? 10.063 9.294 -11.453 1.00 44.84 112 VAL A N 1
ATOM 897 C CA . VAL A 1 112 ? 10.028 7.936 -10.889 1.00 44.84 112 VAL A CA 1
ATOM 898 C C . VAL A 1 112 ? 11.172 7.852 -9.875 1.00 44.84 112 VAL A C 1
ATOM 900 O O . VAL A 1 112 ? 12.219 7.268 -10.140 1.00 44.84 112 VAL A O 1
ATOM 903 N N . GLY A 1 113 ? 11.017 8.541 -8.745 1.00 43.81 113 GLY A N 1
ATOM 904 C CA . GLY A 1 113 ? 11.988 8.556 -7.647 1.00 43.81 113 GLY A CA 1
ATOM 905 C C . GLY A 1 113 ? 11.372 8.058 -6.336 1.00 43.81 113 GLY A C 1
ATOM 906 O O . GLY A 1 113 ? 10.146 8.046 -6.207 1.00 43.81 113 GLY A O 1
ATOM 907 N N . PRO A 1 114 ? 12.190 7.617 -5.360 1.00 44.19 114 PRO A N 1
ATOM 908 C CA . PRO A 1 114 ? 11.698 7.224 -4.042 1.00 44.19 114 PRO A CA 1
ATOM 909 C C . PRO A 1 114 ? 10.953 8.384 -3.369 1.00 44.19 114 PRO A C 1
ATOM 911 O O . PRO A 1 114 ? 11.270 9.547 -3.602 1.00 44.19 114 PRO A O 1
ATOM 914 N N . THR A 1 115 ? 9.970 8.062 -2.526 1.00 56.38 115 THR A N 1
ATOM 915 C CA . THR A 1 115 ? 9.156 9.055 -1.813 1.00 56.38 115 THR A CA 1
ATOM 916 C C . THR A 1 115 ? 10.040 9.915 -0.910 1.00 56.38 115 THR A C 1
ATOM 918 O O . THR A 1 115 ? 10.489 9.454 0.142 1.00 56.38 115 THR A O 1
ATOM 921 N N . ASP A 1 116 ? 10.292 11.152 -1.324 1.00 66.88 116 ASP A N 1
ATOM 922 C CA . ASP A 1 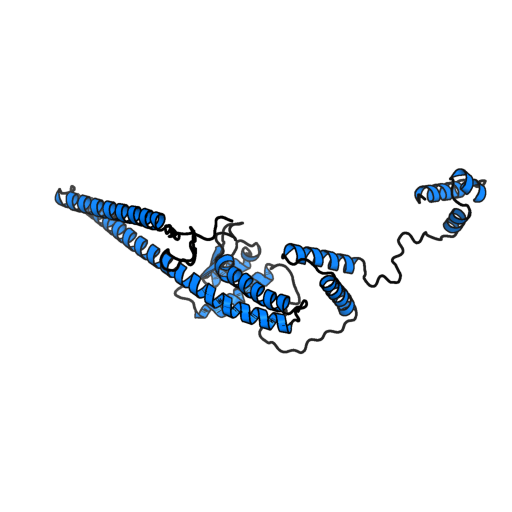116 ? 11.008 12.151 -0.539 1.00 66.88 116 ASP A CA 1
ATOM 923 C C . ASP A 1 116 ? 10.077 12.856 0.467 1.00 66.88 116 ASP A C 1
ATOM 925 O O . ASP A 1 116 ? 8.864 12.609 0.538 1.00 66.88 116 ASP A O 1
ATOM 929 N N . ASP A 1 117 ? 10.663 13.715 1.299 1.00 66.69 117 ASP A N 1
ATOM 930 C CA . ASP A 1 117 ? 9.934 14.467 2.323 1.00 66.69 117 ASP A CA 1
ATOM 931 C C . ASP A 1 117 ? 8.878 15.405 1.711 1.00 66.69 117 ASP A C 1
ATOM 933 O O . ASP A 1 117 ? 7.827 15.627 2.316 1.00 66.69 117 ASP A O 1
ATOM 937 N N . GLU A 1 118 ? 9.126 15.938 0.512 1.00 70.31 118 GLU A N 1
ATOM 938 C CA . GLU A 1 118 ? 8.242 16.888 -0.171 1.00 70.31 118 GLU A CA 1
ATOM 939 C C . GLU A 1 118 ? 6.994 16.185 -0.725 1.00 70.31 118 GLU A C 1
ATOM 941 O O . GLU A 1 118 ? 5.863 16.581 -0.416 1.00 70.31 118 GLU A O 1
ATOM 946 N N . THR A 1 119 ? 7.186 15.043 -1.387 1.00 74.69 119 THR A N 1
ATOM 947 C CA . THR A 1 119 ? 6.115 14.150 -1.851 1.00 74.69 119 THR A CA 1
ATOM 948 C C . THR A 1 119 ? 5.262 13.655 -0.680 1.00 74.69 119 THR A C 1
ATOM 950 O O . THR A 1 119 ? 4.033 13.577 -0.778 1.00 74.69 119 THR A O 1
ATOM 953 N N . GLY A 1 120 ? 5.881 13.370 0.473 1.00 79.38 120 GLY A N 1
ATOM 954 C CA . GLY A 1 120 ? 5.162 12.996 1.694 1.00 79.38 120 GLY A CA 1
ATOM 955 C C . GLY A 1 120 ? 4.181 14.079 2.166 1.00 79.38 120 GLY A C 1
ATOM 956 O O . GLY A 1 120 ? 3.038 13.779 2.528 1.00 79.38 120 GLY A O 1
ATOM 957 N N . ILE A 1 121 ? 4.588 15.352 2.127 1.00 82.88 121 ILE A N 1
ATOM 958 C CA . ILE A 1 121 ? 3.736 16.488 2.516 1.00 82.88 121 ILE A CA 1
ATOM 959 C C . ILE A 1 121 ? 2.571 16.689 1.546 1.00 82.88 121 ILE A C 1
ATOM 961 O O . ILE A 1 121 ? 1.440 16.956 1.972 1.00 82.88 121 ILE A O 1
ATOM 965 N N . GLU A 1 122 ? 2.821 16.592 0.246 1.00 84.44 122 GLU A N 1
ATOM 966 C CA . GLU A 1 122 ? 1.761 16.697 -0.758 1.00 84.44 122 GLU A CA 1
ATOM 967 C C . GLU A 1 122 ? 0.740 15.574 -0.603 1.00 84.44 122 GLU A C 1
ATOM 969 O O . GLU A 1 122 ? -0.473 15.823 -0.574 1.00 84.44 122 GLU A O 1
ATOM 974 N N . TRP A 1 123 ? 1.229 14.356 -0.373 1.00 86.12 123 TRP A N 1
ATOM 975 C CA . TRP A 1 123 ? 0.388 13.201 -0.125 1.00 86.12 123 TRP A CA 1
ATOM 976 C C . TRP A 1 123 ? -0.514 13.392 1.100 1.00 86.12 123 TRP A C 1
ATOM 978 O O . TRP A 1 123 ? -1.719 13.158 0.996 1.00 86.12 123 TRP A O 1
ATOM 988 N N . ILE A 1 124 ? -0.006 13.873 2.247 1.00 88.69 124 ILE A N 1
ATOM 989 C CA . ILE A 1 124 ? -0.857 14.039 3.444 1.00 88.69 124 ILE A CA 1
ATOM 990 C C . ILE A 1 124 ? -1.894 15.152 3.270 1.00 88.69 124 ILE A C 1
ATOM 992 O O . ILE A 1 124 ? -3.020 15.024 3.758 1.00 88.69 124 ILE A O 1
ATOM 996 N N . LYS A 1 125 ? -1.571 16.218 2.526 1.00 88.56 125 LYS A N 1
ATOM 997 C CA . LYS A 1 125 ? -2.545 17.260 2.159 1.00 88.56 125 LYS A CA 1
ATOM 998 C C . LYS A 1 125 ?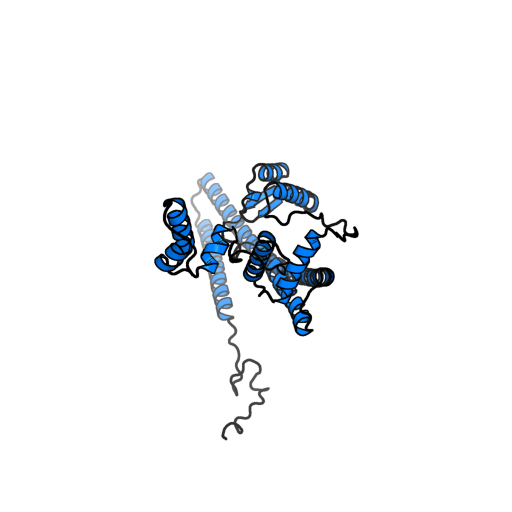 -3.653 16.683 1.282 1.00 88.56 125 LYS A C 1
ATOM 1000 O O . LYS A 1 125 ? -4.835 16.927 1.541 1.00 88.56 125 LYS A O 1
ATOM 1005 N N . HIS A 1 126 ? -3.283 15.891 0.279 1.00 86.94 126 HIS A N 1
ATOM 1006 C CA . HIS A 1 126 ? -4.223 15.210 -0.602 1.00 86.94 126 HIS A CA 1
ATOM 1007 C C . HIS A 1 126 ? -5.096 14.204 0.163 1.00 86.94 126 HIS A C 1
ATOM 1009 O O . HIS A 1 126 ? -6.324 14.226 0.040 1.00 86.94 126 HIS A O 1
ATOM 1015 N N . PHE A 1 127 ? -4.484 13.366 1.003 1.00 88.56 127 PHE A N 1
ATOM 1016 C CA . PHE A 1 127 ? -5.173 12.431 1.889 1.00 88.56 127 PHE A CA 1
ATOM 1017 C C . PHE A 1 127 ? -6.174 13.166 2.776 1.00 88.56 127 PHE A C 1
ATOM 1019 O O . PHE A 1 127 ? -7.331 12.757 2.893 1.00 88.56 127 PHE A O 1
ATOM 1026 N N . ASN A 1 128 ? -5.753 14.282 3.376 1.00 89.94 128 ASN A N 1
ATOM 1027 C CA . ASN A 1 128 ? -6.614 15.052 4.248 1.00 89.94 128 ASN A CA 1
ATOM 1028 C C . ASN A 1 128 ? -7.833 15.599 3.498 1.00 89.94 128 ASN A C 1
ATOM 1030 O O . ASN A 1 128 ? -8.962 15.376 3.934 1.00 89.94 128 ASN A O 1
ATOM 1034 N N . LYS A 1 129 ? -7.609 16.227 2.337 1.00 90.06 129 LYS A N 1
ATOM 1035 C CA . LYS A 1 129 ? -8.660 16.773 1.465 1.00 90.06 129 LYS A CA 1
ATOM 1036 C C . LYS A 1 129 ? -9.750 15.741 1.151 1.00 90.06 129 LYS A C 1
ATOM 1038 O O . LYS A 1 129 ? -10.930 16.074 1.207 1.00 90.06 129 LYS A O 1
ATOM 1043 N N . HIS A 1 130 ? -9.369 14.496 0.871 1.00 86.38 130 HIS A N 1
ATOM 1044 C CA . HIS A 1 130 ? -10.304 13.447 0.445 1.00 86.38 130 HIS A CA 1
ATOM 1045 C C . HIS A 1 130 ? -10.908 12.619 1.589 1.00 86.38 130 HIS A C 1
ATOM 1047 O O . HIS A 1 130 ? -11.853 11.862 1.364 1.00 86.38 130 HIS A O 1
ATOM 1053 N N . THR A 1 131 ? -10.400 12.751 2.818 1.00 88.00 131 THR A N 1
ATOM 1054 C CA . THR A 1 131 ? -10.878 11.967 3.972 1.00 88.00 131 THR A CA 1
ATOM 1055 C C . THR A 1 131 ? -11.486 12.806 5.095 1.00 88.00 131 THR A C 1
ATOM 1057 O O . THR A 1 131 ? -12.116 12.237 5.985 1.00 88.00 131 THR A O 1
ATOM 1060 N N . GLU A 1 132 ? -11.361 14.140 5.063 1.00 87.25 132 GLU A N 1
ATOM 1061 C CA . GLU A 1 132 ? -11.892 15.039 6.103 1.00 87.25 132 GLU A CA 1
ATOM 1062 C C . GLU A 1 132 ? -13.402 14.849 6.316 1.00 87.25 132 GLU A C 1
ATOM 1064 O O . GLU A 1 132 ? -13.860 14.776 7.453 1.00 87.25 132 GLU A O 1
ATOM 1069 N N . SER A 1 133 ? -14.171 14.671 5.238 1.00 88.00 133 SER A N 1
ATOM 1070 C CA . SER A 1 133 ? -15.625 14.457 5.305 1.00 88.00 133 SER A CA 1
ATOM 1071 C C . SER A 1 133 ? -16.031 13.140 5.976 1.00 88.00 133 SER A C 1
ATOM 1073 O O . SER A 1 133 ? -17.159 13.014 6.441 1.00 88.00 133 SER A O 1
ATOM 1075 N N . ARG A 1 134 ? -15.119 12.161 6.059 1.00 85.94 134 ARG A N 1
ATOM 1076 C CA . ARG A 1 134 ? -15.354 10.838 6.667 1.00 85.94 134 ARG A CA 1
ATOM 1077 C C . ARG A 1 134 ? -14.973 10.788 8.151 1.00 85.94 134 ARG A C 1
ATOM 1079 O O . ARG A 1 134 ? -14.994 9.724 8.767 1.00 85.94 134 ARG A O 1
ATOM 1086 N N . LYS A 1 135 ? -14.570 11.920 8.730 1.00 85.25 135 LYS A N 1
ATOM 1087 C CA . LYS A 1 135 ? -14.105 12.019 10.114 1.00 85.25 135 LYS A CA 1
ATOM 1088 C C . LYS A 1 135 ? -15.245 11.785 11.109 1.00 85.25 135 LYS A C 1
ATOM 1090 O O . LYS A 1 135 ? -16.209 12.541 11.155 1.00 85.25 135 LYS A O 1
ATOM 1095 N N . MET A 1 136 ? -15.065 10.797 11.984 1.00 81.00 136 MET A N 1
ATOM 1096 C CA . MET A 1 136 ? -15.954 10.539 13.118 1.00 81.00 136 MET A CA 1
ATOM 1097 C C . MET A 1 136 ? -15.298 11.031 14.415 1.00 81.00 136 MET A C 1
ATOM 1099 O O . MET A 1 136 ? -14.313 10.464 14.882 1.00 81.00 136 MET A O 1
ATOM 1103 N N . GLY A 1 137 ? -15.837 12.099 15.009 1.00 87.19 137 GLY A N 1
ATOM 1104 C CA . GLY A 1 137 ? -15.319 12.685 16.251 1.00 87.19 137 GLY A CA 1
ATOM 1105 C C . GLY A 1 137 ? -14.175 13.686 16.046 1.00 87.19 137 GLY A C 1
ATOM 1106 O O . GLY A 1 137 ? -14.059 14.322 15.002 1.00 87.19 137 GLY A O 1
ATOM 1107 N N . ARG A 1 138 ? -13.339 13.888 17.077 1.00 86.81 138 ARG A N 1
ATOM 1108 C CA . ARG A 1 138 ? -12.323 14.962 17.089 1.00 86.81 138 ARG A CA 1
ATOM 1109 C C . ARG A 1 138 ? -11.012 14.590 16.391 1.00 86.81 138 ARG A C 1
ATOM 1111 O O . ARG A 1 138 ? -10.391 15.474 15.798 1.00 86.81 138 ARG A O 1
ATOM 1118 N N . TYR A 1 139 ? -10.615 13.320 16.429 1.00 88.25 139 TYR A N 1
ATOM 1119 C CA . TYR A 1 139 ? -9.321 12.842 15.933 1.00 88.25 139 TYR A CA 1
ATOM 1120 C C . TYR A 1 139 ? -9.491 11.771 14.854 1.00 88.25 139 TYR A C 1
ATOM 1122 O O . TYR A 1 139 ? -10.440 10.994 14.905 1.00 88.25 139 TYR A O 1
ATOM 1130 N N . ARG A 1 140 ? -8.557 11.719 13.899 1.00 90.88 140 ARG A N 1
ATOM 1131 C CA . ARG A 1 140 ? -8.396 10.597 12.957 1.00 90.88 140 ARG A CA 1
ATOM 1132 C C . ARG A 1 140 ? -7.090 9.886 13.252 1.00 90.88 140 ARG A C 1
ATOM 1134 O O . ARG A 1 140 ? -6.100 10.553 13.514 1.00 90.88 140 ARG A O 1
ATOM 1141 N N . MET A 1 141 ? -7.078 8.561 13.205 1.00 87.31 141 MET A N 1
ATOM 1142 C CA . MET A 1 141 ? -5.846 7.785 13.321 1.00 87.31 141 MET A CA 1
ATOM 1143 C C . MET A 1 141 ? -5.359 7.411 11.924 1.00 87.31 141 MET A C 1
ATOM 1145 O O . MET A 1 141 ? -6.144 6.919 11.117 1.00 87.31 141 MET A O 1
ATOM 1149 N N . LEU A 1 142 ? -4.083 7.659 11.652 1.00 86.88 142 LEU A N 1
ATOM 1150 C CA . LEU A 1 142 ? -3.414 7.272 10.420 1.00 86.88 142 LEU A CA 1
ATOM 1151 C C . LEU A 1 142 ? -2.284 6.303 10.767 1.00 86.88 142 LEU A C 1
ATOM 1153 O O . LEU A 1 142 ? -1.374 6.657 11.514 1.00 86.88 142 LEU A O 1
ATOM 1157 N N . VAL A 1 143 ? -2.367 5.087 10.233 1.00 83.12 143 VAL A N 1
ATOM 1158 C CA . VAL A 1 143 ? -1.352 4.046 10.417 1.00 83.12 143 VAL A CA 1
ATOM 1159 C C . VAL A 1 143 ? -0.462 4.031 9.180 1.00 83.12 143 VAL A C 1
ATOM 1161 O O . VAL A 1 143 ? -0.970 3.812 8.083 1.00 83.12 143 VAL A O 1
ATOM 1164 N N . LEU A 1 144 ? 0.836 4.280 9.350 1.00 77.94 144 LEU A N 1
ATOM 1165 C CA . LEU A 1 144 ? 1.826 4.268 8.267 1.00 77.94 144 LEU A CA 1
ATOM 1166 C C . LEU A 1 144 ? 2.955 3.297 8.588 1.00 77.94 144 LEU A C 1
ATOM 1168 O O . LEU A 1 144 ? 3.189 2.940 9.749 1.00 77.94 144 LEU A O 1
ATOM 1172 N N . ASP A 1 145 ? 3.678 2.886 7.553 1.00 68.81 145 ASP A N 1
ATOM 1173 C CA . ASP A 1 145 ? 4.954 2.233 7.766 1.00 68.81 145 ASP A CA 1
ATOM 1174 C C . ASP A 1 145 ? 5.974 3.246 8.309 1.00 68.81 145 ASP A C 1
ATOM 1176 O O . ASP A 1 145 ? 5.819 4.460 8.197 1.00 68.81 145 ASP A O 1
ATOM 1180 N N . GLY A 1 146 ? 6.970 2.776 9.053 1.00 63.97 146 GLY A N 1
ATOM 1181 C CA . GLY A 1 146 ? 7.938 3.652 9.716 1.00 63.97 146 GLY A CA 1
ATOM 1182 C C . GLY A 1 146 ? 8.949 4.310 8.767 1.00 63.97 146 GLY A C 1
ATOM 1183 O O . GLY A 1 146 ? 10.078 4.544 9.205 1.00 63.97 146 GLY A O 1
ATOM 1184 N N . HIS A 1 147 ? 8.596 4.540 7.496 1.00 67.06 147 HIS A N 1
ATOM 1185 C CA . HIS A 1 147 ? 9.485 5.094 6.478 1.00 67.06 147 HIS A CA 1
ATOM 1186 C C . HIS A 1 147 ? 9.922 6.528 6.818 1.00 67.06 147 HIS A C 1
ATOM 1188 O O . HIS A 1 147 ? 9.208 7.276 7.490 1.00 67.06 147 HIS A O 1
ATOM 1194 N N . GLU A 1 148 ? 11.127 6.901 6.384 1.00 58.78 148 GLU A N 1
ATOM 1195 C CA . GLU A 1 148 ? 11.817 8.115 6.837 1.00 58.78 148 GLU A CA 1
ATOM 1196 C C . GLU A 1 148 ? 11.047 9.400 6.486 1.00 58.78 148 GLU A C 1
ATOM 1198 O O . GLU A 1 148 ? 10.930 10.295 7.323 1.00 58.78 148 GLU A O 1
ATOM 1203 N N . SER A 1 149 ? 10.379 9.426 5.330 1.00 62.53 149 SER A N 1
ATOM 1204 C CA . SER A 1 149 ? 9.545 10.550 4.879 1.00 62.53 149 SER A CA 1
ATOM 1205 C C . SER A 1 149 ? 8.330 10.835 5.774 1.00 62.53 149 SER A C 1
ATOM 1207 O O . SER A 1 149 ? 7.861 11.970 5.871 1.00 62.53 149 SER A O 1
ATOM 1209 N N . HIS A 1 150 ? 7.841 9.841 6.523 1.00 61.94 150 HIS A N 1
ATOM 1210 C CA . HIS A 1 150 ? 6.749 10.016 7.491 1.00 61.94 150 HIS A CA 1
ATOM 1211 C C . HIS A 1 150 ? 7.212 10.613 8.826 1.00 61.94 150 HIS A C 1
ATOM 1213 O O . HIS A 1 150 ? 6.389 10.962 9.679 1.00 61.94 150 HIS A O 1
ATOM 1219 N N . LYS A 1 151 ? 8.530 10.739 9.025 1.00 67.00 151 LYS A N 1
ATOM 1220 C CA . LYS A 1 151 ? 9.135 11.295 10.240 1.00 67.00 151 LYS A CA 1
ATOM 1221 C C . LYS A 1 151 ? 9.494 12.772 10.105 1.00 67.00 151 LYS A C 1
ATOM 1223 O O . LYS A 1 151 ? 9.880 13.372 11.108 1.00 67.00 151 LYS A O 1
ATOM 1228 N N . SER A 1 152 ? 9.326 13.366 8.920 1.00 80.75 152 SER A N 1
ATOM 1229 C CA . SER A 1 152 ? 9.604 14.785 8.698 1.00 80.75 152 SER A CA 1
ATOM 1230 C C . SER A 1 152 ? 8.834 15.673 9.697 1.00 80.75 152 SER A C 1
ATOM 1232 O O . SER A 1 152 ? 7.625 15.479 9.896 1.00 80.75 152 SER A O 1
ATOM 1234 N N . PRO A 1 153 ? 9.484 16.677 10.322 1.00 81.25 153 PRO A N 1
ATOM 1235 C CA . PRO A 1 153 ? 8.828 17.589 11.259 1.00 81.25 153 PRO A CA 1
ATOM 1236 C C . PRO A 1 153 ? 7.607 18.290 10.657 1.00 81.25 153 PRO A C 1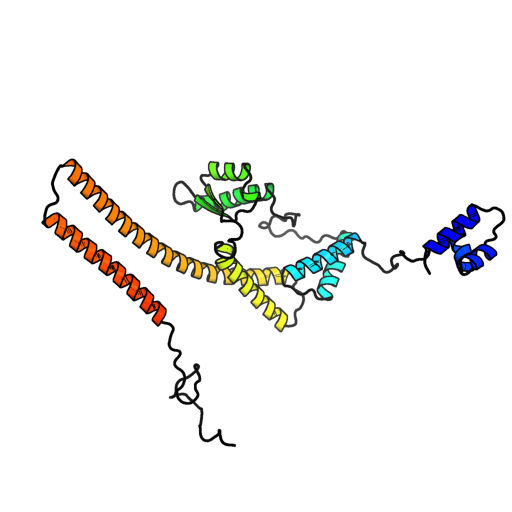
ATOM 1238 O O . PRO A 1 153 ? 6.571 18.392 11.315 1.00 81.25 153 PRO A O 1
ATOM 1241 N N . ALA A 1 154 ? 7.698 18.700 9.388 1.00 84.19 154 ALA A N 1
ATOM 1242 C CA . ALA A 1 154 ? 6.604 19.356 8.675 1.00 84.19 154 ALA A CA 1
ATOM 1243 C C . ALA A 1 154 ? 5.384 18.430 8.528 1.00 84.19 154 ALA A C 1
ATOM 1245 O O . ALA A 1 154 ? 4.238 18.869 8.653 1.00 84.19 154 ALA A O 1
ATOM 1246 N N . PHE A 1 155 ? 5.623 17.132 8.328 1.00 86.38 155 PHE A N 1
ATOM 1247 C CA . PHE A 1 155 ? 4.571 16.129 8.174 1.00 86.38 155 PHE A CA 1
ATOM 1248 C C . PHE A 1 155 ? 3.851 15.912 9.505 1.00 86.38 155 PHE A C 1
ATOM 1250 O O . PHE A 1 155 ? 2.619 15.932 9.581 1.00 86.38 155 PHE A O 1
ATOM 1257 N N . GLN A 1 156 ? 4.618 15.780 10.588 1.00 86.25 156 GLN A N 1
ATOM 1258 C CA . GLN A 1 156 ? 4.069 15.636 11.934 1.00 86.25 156 GLN A CA 1
ATOM 1259 C C . GLN A 1 156 ? 3.309 16.884 12.393 1.00 86.25 156 GLN A C 1
ATOM 1261 O O . GLN A 1 156 ? 2.265 16.766 13.039 1.00 86.25 156 GLN A O 1
ATOM 1266 N N . GLU A 1 157 ? 3.812 18.077 12.075 1.00 89.62 157 GLU A N 1
ATOM 1267 C CA . GLU A 1 157 ? 3.149 19.338 12.401 1.00 89.62 157 GLU A CA 1
ATOM 1268 C C . GLU A 1 157 ? 1.815 19.472 11.660 1.00 89.62 157 GLU A C 1
ATOM 1270 O O . GLU A 1 157 ? 0.801 19.807 12.281 1.00 89.62 157 GLU A O 1
ATOM 1275 N N . TYR A 1 158 ? 1.779 19.114 10.373 1.00 91.00 158 TYR A N 1
ATOM 1276 C CA . TYR A 1 158 ? 0.538 19.067 9.603 1.00 91.00 158 TYR A CA 1
ATOM 1277 C C . TYR A 1 158 ? -0.475 18.106 10.241 1.00 91.00 158 TYR A C 1
ATOM 1279 O O . TYR A 1 158 ? -1.614 18.492 10.518 1.00 91.00 158 TYR A O 1
ATOM 1287 N N . CYS A 1 159 ? -0.055 16.882 10.570 1.00 90.69 159 CYS A N 1
ATOM 1288 C CA . CYS A 1 159 ? -0.912 15.907 11.243 1.00 90.69 159 CYS A CA 1
ATOM 1289 C C . CYS A 1 159 ? -1.475 16.451 12.566 1.00 90.69 159 CYS A C 1
ATOM 1291 O O . CYS A 1 159 ? -2.688 16.403 12.788 1.00 90.69 159 CYS A O 1
ATOM 1293 N N . LYS A 1 160 ? -0.636 17.060 13.415 1.00 91.06 160 LYS A N 1
ATOM 1294 C CA . LYS A 1 160 ? -1.075 17.680 14.679 1.00 91.06 160 LYS A CA 1
ATOM 1295 C C . LYS A 1 160 ? -2.098 18.792 14.443 1.00 91.06 160 LYS A C 1
ATOM 1297 O O . LYS A 1 160 ? -3.145 18.797 15.092 1.00 91.06 160 LYS A O 1
ATOM 1302 N N . LYS A 1 161 ? -1.839 19.690 13.487 1.00 93.81 161 LYS A N 1
ATOM 1303 C CA . LYS A 1 161 ? -2.729 20.810 13.134 1.00 93.81 161 LYS A CA 1
ATOM 1304 C C . LYS A 1 161 ? -4.110 20.336 12.675 1.00 93.81 161 LYS A C 1
ATOM 1306 O O . LYS A 1 161 ? -5.116 20.962 13.001 1.00 93.81 161 LYS A O 1
ATOM 1311 N N . HIS A 1 162 ? -4.168 19.203 11.979 1.00 91.56 162 HIS A N 1
ATOM 1312 C CA . HIS A 1 162 ? -5.405 18.622 11.453 1.00 91.56 162 HIS A CA 1
ATOM 1313 C C . HIS A 1 162 ? -6.036 17.552 12.366 1.00 91.56 162 HIS A C 1
ATOM 1315 O O . HIS A 1 162 ? -7.031 16.924 11.999 1.00 91.56 162 HIS A O 1
ATOM 1321 N N . ASN A 1 163 ? -5.543 17.399 13.603 1.00 92.06 163 ASN A N 1
ATOM 1322 C CA . ASN A 1 163 ? -6.004 16.393 14.571 1.00 92.06 163 ASN A CA 1
ATOM 1323 C C . ASN A 1 163 ? -5.905 14.952 14.027 1.00 92.06 163 ASN A C 1
ATOM 1325 O O . ASN A 1 163 ? -6.794 14.123 14.249 1.00 92.06 163 ASN A O 1
ATOM 1329 N N . ILE A 1 164 ? -4.823 14.665 13.308 1.00 92.12 164 ILE A N 1
ATOM 1330 C CA . ILE A 1 164 ? -4.459 13.338 12.817 1.00 92.12 164 ILE A CA 1
ATOM 1331 C C . ILE A 1 164 ? -3.406 12.756 13.768 1.00 92.12 164 ILE A C 1
ATOM 1333 O O . ILE A 1 164 ? -2.337 13.331 13.967 1.00 92.12 164 ILE A O 1
ATOM 1337 N N . ILE A 1 165 ? -3.727 11.621 14.380 1.00 88.94 165 ILE A N 1
ATOM 1338 C CA . ILE A 1 165 ? -2.837 10.837 15.234 1.00 88.94 165 ILE A CA 1
ATOM 1339 C C . ILE A 1 165 ? -2.076 9.876 14.331 1.00 88.94 165 ILE A C 1
ATOM 1341 O O . ILE A 1 165 ? -2.677 8.983 13.734 1.00 88.94 165 ILE A O 1
ATOM 1345 N N . LEU A 1 166 ? -0.764 10.063 14.243 1.00 86.25 166 LEU A N 1
ATOM 1346 C CA . LEU A 1 166 ? 0.111 9.185 13.483 1.00 86.25 166 LEU A CA 1
ATOM 1347 C C . LEU A 1 166 ? 0.514 7.978 14.338 1.00 86.25 166 LEU A C 1
ATOM 1349 O O . LEU A 1 166 ? 1.014 8.149 15.450 1.00 86.25 166 LEU A O 1
ATOM 1353 N N . LEU A 1 167 ? 0.317 6.774 13.808 1.00 83.12 167 LEU A N 1
ATOM 1354 C CA . LEU A 1 167 ? 0.828 5.530 14.372 1.00 83.12 167 LEU A CA 1
ATOM 1355 C C . LEU A 1 167 ? 1.786 4.896 13.361 1.00 83.12 167 LEU A C 1
ATOM 1357 O O . LEU A 1 167 ? 1.359 4.407 12.318 1.00 83.12 167 LEU A O 1
ATOM 1361 N N . SER A 1 168 ? 3.079 4.909 13.667 1.00 78.62 168 SER A N 1
ATOM 1362 C CA . SER A 1 168 ? 4.087 4.245 12.839 1.00 78.62 168 SER A CA 1
ATOM 1363 C C . SER A 1 168 ? 4.230 2.786 13.259 1.00 78.62 168 SER A C 1
ATOM 1365 O O . SER A 1 168 ? 4.429 2.492 14.440 1.00 78.62 168 SER A O 1
ATOM 1367 N N . LEU A 1 169 ? 4.138 1.871 12.295 1.00 74.38 169 LEU A N 1
ATOM 1368 C CA . LEU A 1 169 ? 4.369 0.448 12.529 1.00 74.38 169 LEU A CA 1
ATOM 1369 C C . LEU A 1 169 ? 5.860 0.170 12.813 1.00 74.38 169 LEU A C 1
ATOM 1371 O O . LEU A 1 169 ? 6.724 0.873 12.278 1.00 74.38 169 LEU A O 1
ATOM 1375 N N . PRO A 1 170 ? 6.191 -0.856 13.623 1.00 65.88 170 PRO A N 1
ATOM 1376 C CA . PRO A 1 170 ? 7.578 -1.220 13.902 1.00 65.88 170 PRO A CA 1
ATOM 1377 C C . PRO A 1 170 ? 8.363 -1.545 12.619 1.00 65.88 170 PRO A C 1
ATOM 1379 O O . PRO A 1 170 ? 7.802 -2.157 11.699 1.00 65.88 170 PRO A O 1
ATOM 1382 N N . PRO A 1 171 ? 9.662 -1.205 12.544 1.00 63.12 171 PRO A N 1
ATOM 1383 C CA . PRO A 1 171 ? 10.499 -1.562 11.401 1.00 63.12 171 PRO A CA 1
ATOM 1384 C C . PRO A 1 171 ? 10.522 -3.084 11.173 1.00 63.12 171 PRO A C 1
ATOM 1386 O O . PRO A 1 171 ? 10.415 -3.867 12.115 1.00 63.12 171 PRO A O 1
ATOM 1389 N N . HIS A 1 172 ? 10.630 -3.497 9.906 1.00 57.47 172 HIS A N 1
ATOM 1390 C CA . HIS A 1 172 ? 10.646 -4.900 9.451 1.00 57.47 172 HIS A CA 1
ATOM 1391 C C . HIS A 1 172 ? 9.400 -5.742 9.781 1.00 57.47 172 HIS A C 1
ATOM 1393 O O . HIS A 1 172 ? 9.408 -6.957 9.594 1.00 57.47 172 HIS A O 1
ATOM 1399 N N . SER A 1 173 ? 8.296 -5.119 10.200 1.00 58.81 173 SER A N 1
ATOM 1400 C CA . SER A 1 173 ? 7.044 -5.829 10.487 1.00 58.81 173 SER A CA 1
ATOM 1401 C C . SER A 1 173 ? 6.071 -5.895 9.299 1.00 58.81 173 SER A C 1
ATOM 1403 O O . SER A 1 173 ? 4.965 -6.404 9.446 1.00 58.81 173 SER A O 1
ATOM 1405 N N . SER A 1 174 ? 6.480 -5.464 8.097 1.00 58.41 174 SER A N 1
ATOM 1406 C CA . SER A 1 174 ? 5.619 -5.342 6.904 1.00 58.41 174 SER A CA 1
ATOM 1407 C C . SER A 1 174 ? 4.900 -6.627 6.476 1.00 58.41 174 SER A C 1
ATOM 1409 O O . SER A 1 174 ? 3.866 -6.555 5.823 1.00 58.41 174 SER A O 1
ATOM 1411 N N . HIS A 1 175 ? 5.432 -7.793 6.842 1.00 53.41 175 HIS A N 1
ATOM 1412 C CA . HIS A 1 175 ? 4.857 -9.110 6.551 1.00 53.41 175 HIS A CA 1
ATOM 1413 C C . HIS A 1 175 ? 3.884 -9.615 7.637 1.00 53.41 175 HIS A C 1
ATOM 1415 O O . HIS A 1 175 ? 3.221 -10.624 7.426 1.00 53.41 175 HIS A O 1
ATOM 1421 N N . LEU A 1 176 ? 3.798 -8.927 8.784 1.00 51.38 176 LEU A N 1
ATOM 1422 C CA . LEU A 1 176 ? 2.950 -9.286 9.931 1.00 51.38 176 LEU A CA 1
ATOM 1423 C C . LEU A 1 176 ? 1.909 -8.214 10.266 1.00 51.38 176 LEU A C 1
ATOM 1425 O O . LEU A 1 176 ? 0.835 -8.542 10.757 1.00 51.38 176 LEU A O 1
ATOM 1429 N N . THR A 1 177 ? 2.229 -6.936 10.055 1.00 53.50 177 THR A N 1
ATOM 1430 C CA . THR A 1 177 ? 1.462 -5.814 10.620 1.00 53.50 177 THR A CA 1
ATOM 1431 C C . THR A 1 177 ? 0.918 -4.845 9.586 1.00 53.50 177 THR A C 1
ATOM 1433 O O . THR A 1 177 ? 0.145 -3.979 9.978 1.00 53.50 177 THR A O 1
ATOM 1436 N N . GLN A 1 178 ? 1.301 -4.944 8.305 1.00 63.28 178 GLN A N 1
ATOM 1437 C CA . GLN A 1 178 ? 0.779 -4.056 7.263 1.00 63.28 178 GLN A CA 1
ATOM 1438 C C . GLN A 1 178 ? -0.473 -4.673 6.634 1.00 63.28 178 GLN A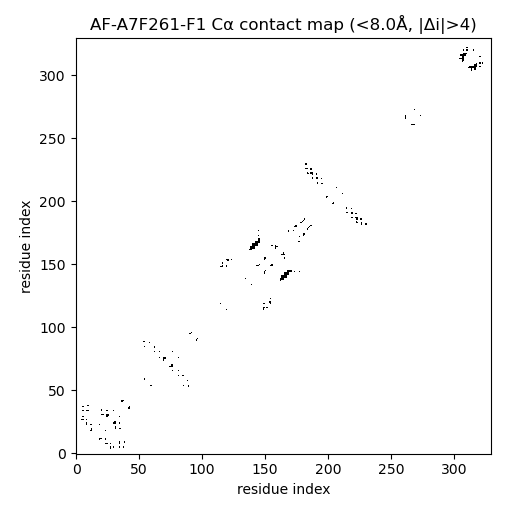 C 1
ATOM 1440 O O . GLN A 1 178 ? -0.351 -5.506 5.729 1.00 63.28 178 GLN A O 1
ATOM 1445 N N . PRO A 1 179 ? -1.678 -4.235 7.044 1.00 62.25 179 PRO A N 1
ATOM 1446 C CA . PRO A 1 179 ? -2.926 -4.785 6.523 1.00 62.25 179 PRO A CA 1
ATOM 1447 C C . PRO A 1 179 ? -3.032 -4.492 5.026 1.00 62.25 179 PRO A C 1
ATOM 1449 O O . PRO A 1 179 ? -3.514 -5.298 4.248 1.00 62.25 179 PRO A O 1
ATOM 1452 N N . LEU A 1 180 ? -2.461 -3.370 4.575 1.00 65.12 180 LEU A N 1
ATOM 1453 C CA . LEU A 1 180 ? -2.446 -3.002 3.166 1.00 65.12 180 LEU A CA 1
ATOM 1454 C C . LEU A 1 180 ? -1.662 -4.002 2.299 1.00 65.12 180 LEU A C 1
ATOM 1456 O O . LEU A 1 180 ? -2.106 -4.321 1.201 1.00 65.12 180 LEU A O 1
ATOM 1460 N N . ASN A 1 181 ? -0.541 -4.544 2.788 1.00 64.44 181 ASN A N 1
ATOM 1461 C CA . ASN A 1 181 ? 0.241 -5.529 2.034 1.00 64.44 181 ASN A CA 1
ATOM 1462 C C . ASN A 1 181 ? -0.453 -6.890 1.966 1.00 64.44 181 ASN A C 1
ATOM 1464 O O . ASN A 1 181 ? -0.423 -7.538 0.920 1.00 64.44 181 ASN A O 1
ATOM 1468 N N . ILE A 1 182 ? -1.063 -7.321 3.070 1.00 63.41 182 ILE A N 1
ATOM 1469 C CA . ILE A 1 182 ? -1.666 -8.653 3.191 1.00 63.41 182 ILE A CA 1
ATOM 1470 C C . ILE A 1 182 ? -3.071 -8.668 2.584 1.00 63.41 182 ILE A C 1
ATOM 1472 O O . ILE A 1 182 ? -3.370 -9.528 1.754 1.00 63.41 182 ILE A O 1
ATOM 1476 N N . ASP A 1 183 ? -3.899 -7.690 2.944 1.00 65.69 183 ASP A N 1
ATOM 1477 C CA . ASP A 1 183 ? -5.328 -7.679 2.644 1.00 65.69 183 ASP A CA 1
ATOM 1478 C C . ASP A 1 183 ? -5.641 -6.983 1.325 1.00 65.69 183 ASP A C 1
ATOM 1480 O O . ASP A 1 183 ? -6.578 -7.396 0.653 1.00 65.69 183 ASP A O 1
ATOM 1484 N N . CYS A 1 184 ? -4.868 -5.973 0.908 1.00 73.81 184 CYS A N 1
ATOM 1485 C CA . CYS A 1 184 ? -5.129 -5.224 -0.330 1.00 73.81 184 CYS A CA 1
ATOM 1486 C C . CYS A 1 184 ? -4.171 -5.605 -1.464 1.00 73.81 184 CYS A C 1
ATOM 1488 O O . CYS A 1 184 ? -4.598 -6.056 -2.529 1.00 73.81 184 CYS A O 1
ATOM 1490 N N . PHE A 1 185 ? -2.861 -5.472 -1.250 1.00 75.19 185 PHE A N 1
ATOM 1491 C CA . PHE A 1 185 ? -1.872 -5.724 -2.297 1.00 75.19 185 PHE A CA 1
ATOM 1492 C C . PHE A 1 185 ? -1.648 -7.209 -2.571 1.00 75.19 185 PHE A C 1
ATOM 1494 O O . PHE A 1 185 ? -1.352 -7.567 -3.708 1.00 75.19 185 PHE A O 1
ATOM 1501 N N . GLY A 1 186 ? -1.825 -8.085 -1.580 1.00 78.25 186 GLY A N 1
ATOM 1502 C CA . GLY A 1 186 ? -1.781 -9.534 -1.770 1.00 78.25 186 GLY A CA 1
ATOM 1503 C C . GLY A 1 186 ? -2.819 -10.015 -2.793 1.00 78.25 186 GLY A C 1
ATOM 1504 O O . GLY A 1 186 ? -2.431 -10.582 -3.821 1.00 78.25 186 GLY A O 1
ATOM 1505 N N . PRO A 1 187 ? -4.128 -9.776 -2.568 1.00 82.50 187 PRO A N 1
ATOM 1506 C CA . PRO A 1 187 ? -5.172 -10.078 -3.546 1.00 82.50 187 PRO A CA 1
ATOM 1507 C C . PRO A 1 187 ? -4.967 -9.379 -4.888 1.00 82.50 187 PRO A C 1
ATOM 1509 O O . PRO A 1 187 ? -5.131 -10.028 -5.919 1.00 82.50 187 PRO A O 1
ATOM 1512 N N . LEU A 1 188 ? -4.537 -8.111 -4.890 1.00 83.31 188 LEU A N 1
ATOM 1513 C CA . LEU A 1 188 ? -4.265 -7.369 -6.123 1.00 83.31 188 LEU A CA 1
ATOM 1514 C C . LEU A 1 188 ? -3.174 -8.023 -6.968 1.00 83.31 188 LEU A C 1
ATOM 1516 O O . LEU A 1 188 ? -3.399 -8.283 -8.146 1.00 83.31 188 LEU A O 1
ATOM 1520 N N . LYS A 1 189 ? -2.023 -8.349 -6.368 1.00 82.19 189 LYS A N 1
ATOM 1521 C CA . LYS A 1 189 ? -0.924 -9.037 -7.059 1.00 82.19 189 LYS A CA 1
ATOM 1522 C C . LYS A 1 189 ? -1.383 -10.376 -7.629 1.00 82.19 189 LYS A C 1
ATOM 1524 O O . LYS A 1 189 ? -1.080 -10.682 -8.776 1.00 82.19 189 LYS A O 1
ATOM 1529 N N . ARG A 1 190 ? -2.153 -11.156 -6.862 1.00 82.75 190 ARG A N 1
ATOM 1530 C CA . ARG A 1 190 ? -2.685 -12.451 -7.323 1.00 82.75 190 ARG A CA 1
ATOM 1531 C C . ARG A 1 190 ? -3.664 -12.299 -8.487 1.00 82.75 190 ARG A C 1
ATOM 1533 O O . ARG A 1 190 ? -3.528 -13.012 -9.477 1.00 82.75 190 ARG A O 1
ATOM 1540 N N . SER A 1 191 ? -4.631 -11.387 -8.379 1.00 85.62 191 SER A N 1
ATOM 1541 C CA . SER A 1 191 ? -5.621 -11.148 -9.437 1.00 85.62 191 SER A CA 1
ATOM 1542 C C . SER A 1 191 ? -4.955 -10.616 -10.708 1.00 85.62 191 SER A C 1
ATOM 1544 O O . SER A 1 191 ? -5.227 -11.119 -11.799 1.00 85.62 191 SER A O 1
ATOM 1546 N N . TYR A 1 192 ? -4.018 -9.675 -10.565 1.00 88.75 192 TYR A N 1
ATOM 1547 C CA . TYR A 1 192 ? -3.239 -9.157 -11.682 1.00 88.75 192 TYR A CA 1
ATOM 1548 C C . TYR A 1 192 ? -2.433 -10.271 -12.350 1.00 88.75 192 TYR A C 1
ATOM 1550 O O . TYR A 1 192 ? -2.622 -10.508 -13.537 1.00 88.75 192 TYR A O 1
ATOM 1558 N N . ASN A 1 193 ? -1.640 -11.040 -11.595 1.00 85.56 193 ASN A N 1
ATOM 1559 C CA . ASN A 1 193 ? -0.864 -12.157 -12.143 1.00 85.56 193 ASN A CA 1
ATOM 1560 C C . ASN A 1 193 ? -1.743 -13.161 -12.898 1.00 85.56 193 ASN A C 1
ATOM 1562 O O . ASN A 1 193 ? -1.389 -13.573 -13.997 1.00 85.56 193 ASN A O 1
ATOM 1566 N N . ARG A 1 194 ? -2.928 -13.493 -12.373 1.00 85.38 194 ARG A N 1
ATOM 1567 C CA . ARG A 1 194 ? -3.872 -14.376 -13.070 1.00 85.38 194 ARG A CA 1
ATOM 1568 C C . ARG A 1 194 ? -4.382 -13.782 -14.384 1.00 85.38 194 ARG A C 1
ATOM 1570 O O . ARG A 1 194 ? -4.579 -14.517 -15.348 1.00 85.38 194 ARG A O 1
ATOM 1577 N N . GLN A 1 195 ? -4.621 -12.475 -14.445 1.00 84.00 195 GLN A N 1
ATOM 1578 C CA . GLN A 1 195 ? -4.975 -11.845 -15.714 1.00 84.00 195 GLN A CA 1
ATOM 1579 C C . GLN A 1 195 ? -3.824 -11.909 -16.708 1.00 84.00 195 GLN A C 1
ATOM 1581 O O . GLN A 1 195 ? -4.054 -12.274 -17.855 1.00 84.00 195 GLN A O 1
ATOM 1586 N N . ILE A 1 196 ? -2.595 -11.659 -16.261 1.00 84.75 196 ILE A N 1
ATOM 1587 C CA . ILE A 1 196 ? -1.393 -11.782 -17.092 1.00 84.75 196 ILE A CA 1
ATOM 1588 C C . ILE A 1 196 ? -1.204 -13.220 -17.592 1.00 84.75 196 ILE A C 1
ATOM 1590 O O . ILE A 1 196 ? -0.896 -13.425 -18.762 1.00 84.75 196 ILE A O 1
ATOM 1594 N N . GLU A 1 197 ? -1.479 -14.235 -16.768 1.00 83.25 197 GLU A N 1
ATOM 1595 C CA . GLU A 1 197 ? -1.463 -15.639 -17.197 1.00 83.25 197 GLU A CA 1
ATOM 1596 C C . GLU A 1 197 ? -2.409 -15.916 -18.373 1.00 83.25 197 GLU A C 1
ATOM 1598 O O . GLU A 1 197 ? -2.102 -16.763 -19.212 1.00 83.25 197 GLU A O 1
ATOM 1603 N N . ASN A 1 198 ? -3.542 -15.213 -18.475 1.00 80.81 198 ASN A N 1
ATOM 1604 C CA . ASN A 1 198 ? -4.447 -15.364 -19.616 1.00 80.81 198 ASN A CA 1
ATOM 1605 C C . ASN A 1 198 ? -3.826 -14.818 -20.909 1.00 80.81 198 ASN A C 1
ATOM 1607 O O . ASN A 1 198 ? -3.957 -15.459 -21.950 1.00 80.81 198 ASN A O 1
ATOM 1611 N N . PHE A 1 199 ? -3.098 -13.699 -20.838 1.00 81.31 199 PHE A N 1
ATOM 1612 C CA . PHE A 1 199 ? -2.324 -13.180 -21.973 1.00 81.31 199 PHE A CA 1
ATOM 1613 C C . PHE A 1 199 ? -1.212 -14.152 -22.369 1.00 81.31 199 PHE A C 1
ATOM 1615 O O . PHE A 1 199 ? -1.078 -14.487 -23.544 1.00 81.31 199 PHE A O 1
ATOM 1622 N N . ILE A 1 200 ? -0.499 -14.708 -21.384 1.00 76.06 200 ILE A N 1
ATOM 1623 C CA . ILE A 1 200 ? 0.550 -15.709 -21.619 1.00 76.06 200 ILE A CA 1
ATOM 1624 C C . ILE A 1 200 ? -0.022 -16.957 -22.311 1.00 76.06 200 ILE A C 1
ATOM 1626 O O . ILE A 1 200 ? 0.566 -17.447 -23.274 1.00 76.06 200 ILE A O 1
ATOM 1630 N N . LYS A 1 201 ? -1.183 -17.458 -21.866 1.00 76.44 201 LYS A N 1
ATOM 1631 C CA . LYS A 1 201 ? -1.882 -18.594 -22.500 1.00 76.44 201 LYS A CA 1
ATOM 1632 C C . LYS A 1 201 ? -2.349 -18.280 -23.921 1.00 76.44 201 LYS A C 1
ATOM 1634 O O . LYS A 1 201 ? -2.380 -19.179 -24.753 1.00 76.44 201 LYS A O 1
ATOM 1639 N N . ALA A 1 202 ? -2.687 -17.024 -24.200 1.00 80.38 202 ALA A N 1
ATOM 1640 C CA . ALA A 1 202 ? -3.018 -16.541 -25.538 1.00 80.38 202 ALA A CA 1
ATOM 1641 C C . ALA A 1 202 ? -1.775 -16.249 -26.404 1.00 80.38 202 ALA A C 1
ATOM 1643 O O . ALA A 1 202 ? -1.915 -15.716 -27.502 1.00 80.38 202 ALA A O 1
ATOM 1644 N N . HIS A 1 203 ? -0.569 -16.586 -25.926 1.00 77.50 203 HIS A N 1
ATOM 1645 C CA . HIS A 1 203 ? 0.713 -16.272 -26.564 1.00 77.50 203 HIS A CA 1
ATOM 1646 C C . HIS A 1 203 ? 0.961 -14.770 -26.783 1.00 77.50 203 HIS A C 1
ATOM 1648 O O . HIS A 1 203 ? 1.794 -14.392 -27.604 1.00 77.50 203 HIS A O 1
ATOM 1654 N N . ILE A 1 204 ? 0.287 -13.909 -26.015 1.00 75.50 204 ILE A N 1
ATOM 1655 C CA . ILE A 1 204 ? 0.554 -12.472 -25.978 1.00 75.50 204 ILE A CA 1
ATOM 1656 C C . ILE A 1 204 ? 1.683 -12.249 -24.974 1.00 75.50 204 ILE A C 1
ATOM 1658 O O . ILE A 1 204 ? 1.524 -12.455 -23.771 1.00 75.50 204 ILE A O 1
ATOM 1662 N N . THR A 1 205 ? 2.852 -11.882 -25.489 1.00 70.31 205 THR A N 1
ATOM 1663 C CA . THR A 1 205 ? 4.082 -11.734 -24.698 1.00 70.31 205 THR A CA 1
ATOM 1664 C C . THR A 1 205 ? 4.412 -10.290 -24.349 1.00 70.31 205 THR A C 1
ATOM 1666 O O . THR A 1 205 ? 5.247 -10.074 -23.481 1.00 70.31 205 THR A O 1
ATOM 1669 N N . HIS A 1 206 ? 3.761 -9.323 -24.998 1.00 67.75 206 HIS A N 1
ATOM 1670 C CA . HIS A 1 206 ? 3.947 -7.895 -24.766 1.00 67.75 206 HIS A CA 1
ATOM 1671 C C . HIS A 1 206 ? 2.611 -7.267 -24.369 1.00 67.75 206 HIS A C 1
ATOM 1673 O O . HIS A 1 206 ? 1.590 -7.540 -24.997 1.00 67.75 206 HIS A O 1
ATOM 1679 N N . ILE A 1 207 ? 2.632 -6.425 -23.336 1.00 77.56 207 ILE A N 1
ATOM 1680 C CA . ILE A 1 207 ? 1.451 -5.732 -22.820 1.00 77.56 207 ILE A CA 1
ATOM 1681 C C . ILE A 1 207 ? 1.631 -4.249 -23.096 1.00 77.56 207 ILE A C 1
ATOM 1683 O O . ILE A 1 207 ? 2.471 -3.578 -22.501 1.00 77.56 207 ILE A O 1
ATOM 1687 N N . THR A 1 208 ? 0.826 -3.732 -24.011 1.00 81.31 208 THR A N 1
ATOM 1688 C CA . THR A 1 208 ? 0.748 -2.302 -24.294 1.00 81.31 208 THR A CA 1
ATOM 1689 C C . THR A 1 208 ? 0.219 -1.537 -23.083 1.00 81.31 208 THR A C 1
ATOM 1691 O O . THR A 1 208 ? -0.473 -2.077 -22.218 1.00 81.31 208 THR A O 1
ATOM 1694 N N . LYS A 1 209 ? 0.476 -0.227 -23.037 1.00 76.62 209 LYS A N 1
ATOM 1695 C CA . LYS A 1 209 ? -0.041 0.658 -21.981 1.00 76.62 209 LYS A CA 1
ATOM 1696 C C . LYS A 1 209 ? -1.569 0.554 -21.827 1.00 76.62 209 LYS A C 1
ATOM 1698 O O . LYS A 1 209 ? -2.085 0.572 -20.712 1.00 76.62 209 LYS A O 1
ATOM 1703 N N . THR A 1 210 ? -2.292 0.388 -22.933 1.00 76.81 210 THR A N 1
ATOM 1704 C CA . THR A 1 210 ? -3.751 0.207 -22.942 1.00 76.81 210 THR A CA 1
ATOM 1705 C C . THR A 1 210 ? -4.165 -1.108 -22.285 1.00 76.81 210 THR A C 1
ATOM 1707 O O . THR A 1 210 ? -5.051 -1.119 -21.429 1.00 76.81 210 THR A O 1
ATOM 1710 N N . GLU A 1 211 ? -3.497 -2.207 -22.636 1.00 78.75 211 GLU A N 1
ATOM 1711 C CA . GLU A 1 211 ? -3.742 -3.527 -22.045 1.00 78.75 211 GLU A CA 1
ATOM 1712 C C . GLU A 1 211 ? -3.367 -3.548 -20.561 1.00 78.75 211 GLU A C 1
ATOM 1714 O O . GLU A 1 211 ? -4.101 -4.120 -19.756 1.00 78.75 211 GLU A O 1
ATOM 1719 N N . PHE A 1 212 ? -2.297 -2.851 -20.165 1.00 84.25 212 PHE A N 1
ATOM 1720 C CA . PHE A 1 212 ? -1.941 -2.666 -18.759 1.00 84.25 212 PHE A CA 1
ATOM 1721 C C . PHE A 1 212 ? -3.082 -2.005 -17.985 1.00 84.25 212 PHE A C 1
ATOM 1723 O O . PHE A 1 212 ? -3.527 -2.536 -16.973 1.00 84.25 212 PHE A O 1
ATOM 1730 N N . PHE A 1 213 ? -3.607 -0.871 -18.458 1.00 83.56 213 PHE A N 1
ATOM 1731 C CA . PHE A 1 213 ? -4.679 -0.187 -17.735 1.00 83.56 213 PHE A CA 1
ATOM 1732 C C . PHE A 1 213 ? -5.964 -1.012 -17.668 1.00 83.56 213 PHE A C 1
ATOM 1734 O O . PHE A 1 213 ? -6.636 -1.013 -16.635 1.00 83.56 213 PHE A O 1
ATOM 1741 N N . GLN A 1 214 ? -6.303 -1.739 -18.732 1.00 81.25 214 GLN A N 1
ATOM 1742 C CA . GLN A 1 214 ? -7.472 -2.617 -18.747 1.00 81.25 214 GLN A CA 1
ATOM 1743 C C . GLN A 1 214 ? -7.321 -3.782 -17.761 1.00 81.25 214 GLN A C 1
ATOM 1745 O O . GLN A 1 214 ? -8.207 -4.007 -16.932 1.00 81.25 214 GLN A O 1
ATOM 1750 N N . THR A 1 215 ? -6.183 -4.477 -17.804 1.00 83.81 215 THR A N 1
ATOM 1751 C CA . THR A 1 215 ? -5.886 -5.605 -16.910 1.00 83.81 215 THR A CA 1
ATOM 1752 C C . THR A 1 215 ? -5.768 -5.161 -15.462 1.00 83.81 215 THR A C 1
ATOM 1754 O O . THR A 1 215 ? -6.389 -5.749 -14.576 1.00 83.81 215 THR A O 1
ATOM 1757 N N . PHE A 1 216 ? -5.052 -4.068 -15.209 1.00 86.56 216 PHE A N 1
ATOM 1758 C CA . PHE A 1 216 ? -4.924 -3.487 -13.883 1.00 86.56 216 PHE A CA 1
ATOM 1759 C C . PHE A 1 216 ? -6.282 -3.068 -13.321 1.00 86.56 216 PHE A C 1
ATOM 1761 O O . PHE A 1 216 ? -6.598 -3.415 -12.186 1.00 86.56 216 PHE A O 1
ATOM 1768 N N . LYS A 1 217 ? -7.130 -2.392 -14.108 1.00 83.31 217 LYS A N 1
ATOM 1769 C CA . LYS A 1 217 ? -8.479 -1.997 -13.673 1.00 83.31 217 LYS A CA 1
ATOM 1770 C C . LYS A 1 217 ? -9.327 -3.208 -13.294 1.00 83.31 217 LYS A C 1
ATOM 1772 O O . LYS A 1 217 ? -9.964 -3.197 -12.242 1.00 83.31 217 LYS A O 1
ATOM 1777 N N . ALA A 1 218 ? -9.327 -4.249 -14.122 1.00 84.12 218 ALA A N 1
ATOM 1778 C CA . ALA A 1 218 ? -10.042 -5.482 -13.813 1.00 84.12 218 ALA A CA 1
ATOM 1779 C C . ALA A 1 218 ? -9.489 -6.153 -12.541 1.00 84.12 218 ALA A C 1
ATOM 1781 O O . ALA A 1 218 ? -10.265 -6.612 -11.703 1.00 84.12 218 ALA A O 1
ATOM 1782 N N . ALA A 1 219 ? -8.166 -6.120 -12.342 1.00 87.75 219 ALA A N 1
ATOM 1783 C CA . ALA A 1 219 ? -7.523 -6.749 -11.190 1.00 87.75 219 ALA A CA 1
ATOM 1784 C C . ALA A 1 219 ? -7.846 -5.987 -9.909 1.00 87.75 219 ALA A C 1
ATOM 1786 O O . ALA A 1 219 ? -8.102 -6.574 -8.864 1.00 87.75 219 ALA A O 1
ATOM 1787 N N . TYR A 1 220 ? -7.865 -4.663 -10.014 1.00 84.88 220 TYR A N 1
ATOM 1788 C CA . TYR A 1 220 ? -8.178 -3.740 -8.942 1.00 84.88 220 TYR A CA 1
ATOM 1789 C C . TYR A 1 220 ? -9.612 -3.900 -8.438 1.00 84.88 220 TYR A C 1
ATOM 1791 O O . TYR A 1 220 ? -9.821 -4.016 -7.232 1.00 84.88 220 TYR A O 1
ATOM 1799 N N . ILE A 1 221 ? -10.590 -3.959 -9.349 1.00 82.38 221 ILE A N 1
ATOM 1800 C CA . ILE A 1 221 ? -12.003 -4.151 -8.989 1.00 82.38 221 ILE A CA 1
ATOM 1801 C C . ILE A 1 221 ? -12.192 -5.482 -8.256 1.00 82.38 221 ILE A C 1
ATOM 1803 O O . ILE A 1 221 ? -12.838 -5.525 -7.209 1.00 82.38 221 ILE A O 1
ATOM 1807 N N . GLU A 1 222 ? -11.603 -6.558 -8.777 1.00 83.62 222 GLU A N 1
ATOM 1808 C CA . GLU A 1 222 ? -11.700 -7.872 -8.150 1.00 83.62 222 GLU A CA 1
ATOM 1809 C C . GLU A 1 222 ? -11.016 -7.906 -6.778 1.00 83.62 222 GLU A C 1
ATOM 1811 O O . GLU A 1 222 ? -11.596 -8.371 -5.795 1.00 83.62 222 GLU A O 1
ATOM 1816 N N . ALA A 1 223 ? -9.792 -7.386 -6.698 1.00 84.31 223 ALA A N 1
ATOM 1817 C CA . ALA A 1 223 ? -9.016 -7.380 -5.471 1.00 84.31 223 ALA A CA 1
ATOM 1818 C C . ALA A 1 223 ? -9.719 -6.609 -4.358 1.00 84.31 223 ALA A C 1
ATOM 1820 O O . ALA A 1 223 ? -9.807 -7.123 -3.250 1.00 84.31 223 ALA A O 1
ATOM 1821 N N . ILE A 1 224 ? -10.283 -5.432 -4.652 1.00 80.19 224 ILE A N 1
ATOM 1822 C CA . ILE A 1 224 ? -11.014 -4.638 -3.658 1.00 80.19 224 ILE A CA 1
ATOM 1823 C C . ILE A 1 224 ? -12.209 -5.393 -3.089 1.00 80.19 224 ILE A C 1
ATOM 1825 O O . ILE A 1 224 ? -12.470 -5.275 -1.894 1.00 80.19 224 ILE A O 1
ATOM 1829 N N . SER A 1 225 ? -12.924 -6.174 -3.902 1.00 80.75 225 SER A N 1
ATOM 1830 C CA . SER A 1 225 ? -14.032 -6.992 -3.398 1.00 80.75 225 SER A CA 1
ATOM 1831 C C . SER A 1 225 ? -13.540 -7.990 -2.349 1.00 80.75 225 SER A C 1
ATOM 1833 O O . SER A 1 225 ? -14.070 -8.032 -1.240 1.00 80.75 225 SER A O 1
ATOM 1835 N N . ILE A 1 226 ? -12.465 -8.720 -2.664 1.00 77.81 226 ILE A N 1
ATOM 1836 C CA . ILE A 1 226 ? -11.850 -9.703 -1.760 1.00 77.81 226 ILE A CA 1
ATOM 1837 C C . ILE A 1 226 ? -11.315 -9.017 -0.497 1.00 77.81 226 ILE A C 1
ATOM 1839 O O . ILE A 1 226 ? -11.551 -9.479 0.617 1.00 77.81 226 ILE A O 1
ATOM 1843 N N . SER A 1 227 ? -10.613 -7.894 -0.652 1.00 76.31 227 SER A N 1
ATOM 1844 C CA . SER A 1 227 ? -10.082 -7.110 0.464 1.00 76.31 227 SER A CA 1
ATOM 1845 C C . SER A 1 227 ? -11.189 -6.621 1.389 1.00 76.31 227 SER A C 1
ATOM 1847 O O . SER A 1 227 ? -11.046 -6.702 2.605 1.00 76.31 227 SER A O 1
ATOM 1849 N N . ASN A 1 228 ? -12.308 -6.146 0.838 1.00 73.25 228 ASN A N 1
ATOM 1850 C CA . ASN A 1 228 ? -13.448 -5.683 1.625 1.00 73.25 228 ASN A CA 1
ATOM 1851 C C . ASN A 1 228 ? -14.071 -6.817 2.445 1.00 73.25 228 ASN A C 1
ATOM 1853 O O . ASN A 1 228 ? -14.416 -6.599 3.605 1.00 73.25 228 ASN A O 1
ATOM 1857 N N . GLU A 1 229 ? -14.185 -8.020 1.881 1.00 74.75 229 GLU A N 1
ATOM 1858 C CA . GLU A 1 229 ? -14.672 -9.203 2.600 1.00 74.75 229 GLU A CA 1
ATOM 1859 C C . GLU A 1 229 ? -13.721 -9.610 3.734 1.00 74.75 229 GLU A C 1
ATOM 1861 O O . GLU A 1 229 ? -14.155 -9.787 4.876 1.00 74.75 229 GLU A O 1
ATOM 1866 N N . LEU A 1 230 ? -12.413 -9.680 3.459 1.00 73.31 230 LEU A N 1
ATOM 1867 C CA . LEU A 1 230 ? -11.394 -9.991 4.469 1.00 73.31 230 LEU A CA 1
ATOM 1868 C C . LEU A 1 230 ? -11.395 -8.963 5.608 1.00 73.31 230 LEU A C 1
ATOM 1870 O O . LEU A 1 230 ? -11.429 -9.334 6.784 1.00 73.31 230 LEU A O 1
ATOM 1874 N N . LEU A 1 231 ? -11.439 -7.672 5.269 1.00 73.88 231 LEU A N 1
ATOM 1875 C CA . LEU A 1 231 ? -11.522 -6.584 6.241 1.00 73.88 231 LEU A CA 1
ATOM 1876 C C . LEU A 1 231 ? -12.830 -6.632 7.039 1.00 73.88 231 LEU A C 1
ATOM 1878 O O . LEU A 1 231 ? -12.817 -6.375 8.242 1.00 73.88 231 LEU A O 1
ATOM 1882 N N . ALA A 1 232 ? -13.960 -6.980 6.418 1.00 70.25 232 ALA A N 1
ATOM 1883 C CA . ALA A 1 232 ? -15.234 -7.137 7.118 1.00 70.25 232 ALA A CA 1
ATOM 1884 C C . ALA A 1 232 ? -15.184 -8.283 8.142 1.00 70.25 232 ALA A C 1
ATOM 1886 O O . ALA A 1 232 ? -15.634 -8.117 9.282 1.00 70.25 232 ALA A O 1
ATOM 1887 N N . HIS A 1 233 ? -14.585 -9.419 7.781 1.00 72.88 233 HIS A N 1
ATOM 1888 C CA . HIS A 1 233 ? -14.386 -10.536 8.702 1.00 72.88 233 HIS A CA 1
ATOM 1889 C C . HIS A 1 233 ? -13.451 -10.170 9.859 1.00 72.88 233 HIS A C 1
ATOM 1891 O O . HIS A 1 233 ? -13.817 -10.369 11.020 1.00 72.88 233 HIS A O 1
ATOM 1897 N N . ALA A 1 234 ? -12.297 -9.566 9.568 1.00 69.88 234 ALA A N 1
ATOM 1898 C CA . ALA A 1 234 ? -11.357 -9.112 10.591 1.00 69.88 234 ALA A CA 1
ATOM 1899 C C . ALA A 1 234 ? -12.004 -8.095 11.549 1.00 69.88 234 ALA A C 1
ATOM 1901 O O . ALA A 1 234 ? -11.902 -8.236 12.768 1.00 69.88 234 ALA A O 1
ATOM 1902 N N . ASN A 1 235 ? -12.753 -7.121 11.019 1.00 68.06 235 ASN A N 1
ATOM 1903 C CA . ASN A 1 235 ? -13.497 -6.151 11.826 1.00 68.06 235 ASN A CA 1
ATOM 1904 C C . ASN A 1 235 ? -14.556 -6.816 12.710 1.00 68.06 235 ASN A C 1
ATOM 1906 O O . ASN A 1 235 ? -14.751 -6.388 13.847 1.00 68.06 235 ASN A O 1
ATOM 1910 N N . THR A 1 236 ? -15.228 -7.862 12.224 1.00 72.25 236 THR A N 1
ATOM 1911 C CA . THR A 1 236 ? -16.223 -8.607 13.011 1.00 72.25 236 THR A CA 1
ATOM 1912 C C . THR A 1 236 ? -15.570 -9.288 14.214 1.00 72.25 236 THR A C 1
ATOM 1914 O O . THR A 1 236 ? -16.053 -9.139 15.338 1.00 72.25 236 THR A O 1
ATOM 1917 N N . LEU A 1 237 ? -14.436 -9.964 14.000 1.00 70.25 237 LEU A N 1
ATOM 1918 C CA . LEU A 1 237 ? -13.665 -10.613 15.065 1.00 70.25 237 LEU A CA 1
ATOM 1919 C C . LEU A 1 237 ? -13.139 -9.596 16.086 1.00 70.25 237 LEU A C 1
ATOM 1921 O O . LEU A 1 237 ? -13.353 -9.754 17.286 1.00 70.25 237 LEU A O 1
ATOM 1925 N N . LEU A 1 238 ? -12.530 -8.503 15.615 1.00 74.06 238 LEU A N 1
ATOM 1926 C CA . LEU A 1 238 ? -12.036 -7.429 16.481 1.00 74.06 238 LEU A CA 1
ATOM 1927 C C . LEU A 1 238 ? -13.166 -6.767 17.279 1.00 74.06 238 LEU A C 1
ATOM 1929 O O . LEU A 1 238 ? -12.988 -6.437 18.449 1.00 74.06 238 LEU A O 1
ATOM 1933 N N . THR A 1 239 ? -14.343 -6.585 16.677 1.00 68.44 239 THR A N 1
ATOM 1934 C CA . THR A 1 239 ? -15.501 -5.998 17.367 1.00 68.44 239 THR A CA 1
ATOM 1935 C C . THR A 1 239 ? -16.010 -6.913 18.479 1.00 68.44 239 THR A C 1
ATOM 1937 O O . THR A 1 239 ? -16.338 -6.420 19.561 1.00 68.44 239 THR A O 1
ATOM 1940 N N . ALA A 1 240 ? -16.049 -8.228 18.242 1.00 67.00 240 ALA A N 1
ATOM 1941 C CA . ALA A 1 240 ? -16.422 -9.206 19.260 1.00 67.00 240 ALA A CA 1
ATOM 1942 C C . ALA A 1 240 ? -15.442 -9.183 20.445 1.00 67.00 240 ALA A C 1
ATOM 1944 O O . ALA A 1 240 ? -15.872 -9.090 21.597 1.00 67.00 240 ALA A O 1
ATOM 1945 N N . GLU A 1 241 ? -14.139 -9.152 20.160 1.00 67.81 241 GLU A N 1
ATOM 1946 C CA . GLU A 1 241 ? -13.092 -9.083 21.183 1.00 67.81 241 GLU A CA 1
ATOM 1947 C C . GLU A 1 241 ? -13.181 -7.789 22.004 1.00 67.81 241 GLU A C 1
ATOM 1949 O O . GLU A 1 241 ? -13.252 -7.809 23.234 1.00 67.81 241 GLU A O 1
ATOM 1954 N N . VAL A 1 242 ? -13.292 -6.636 21.336 1.00 71.69 242 VAL A N 1
ATOM 1955 C CA . VAL A 1 242 ? -13.466 -5.339 22.009 1.00 71.69 242 VAL A CA 1
ATOM 1956 C C . VAL A 1 242 ? -14.725 -5.326 22.879 1.00 71.69 242 VAL A C 1
ATOM 1958 O O . VAL A 1 242 ? -14.713 -4.731 23.960 1.00 71.69 242 VAL A O 1
ATOM 1961 N N . HIS A 1 243 ? -15.813 -5.965 22.443 1.00 74.44 243 HIS A N 1
ATOM 1962 C CA . HIS A 1 243 ? -17.031 -6.079 23.242 1.00 74.44 243 HIS A CA 1
ATOM 1963 C C . HIS A 1 243 ? -16.801 -6.911 24.513 1.00 74.44 243 HIS A C 1
ATOM 1965 O O . HIS A 1 243 ? -17.162 -6.457 25.604 1.00 74.44 243 HIS A O 1
ATOM 1971 N N . SER A 1 244 ? -16.151 -8.073 24.387 1.00 71.44 244 SER A N 1
ATOM 1972 C CA . SER A 1 244 ? -15.785 -8.931 25.521 1.00 71.44 244 SER A CA 1
ATOM 1973 C C . SER A 1 244 ? -14.917 -8.176 26.534 1.00 71.44 244 SER A C 1
ATOM 1975 O O . SER A 1 244 ? -15.277 -8.040 27.710 1.00 71.44 244 SER A O 1
ATOM 1977 N N . LEU A 1 245 ? -13.844 -7.538 26.057 1.00 72.69 245 LEU A N 1
ATOM 1978 C CA . LEU A 1 245 ? -12.922 -6.762 26.886 1.00 72.69 245 LEU A CA 1
ATOM 1979 C C . LEU A 1 245 ? -13.602 -5.573 27.573 1.00 72.69 245 LEU A C 1
ATOM 1981 O O . LEU A 1 245 ? -13.314 -5.269 28.734 1.00 72.69 245 LEU A O 1
ATOM 1985 N N . ARG A 1 246 ? -14.526 -4.879 26.895 1.00 75.31 246 ARG A N 1
ATOM 1986 C CA . ARG A 1 246 ? -15.302 -3.788 27.510 1.00 75.31 246 ARG A CA 1
ATOM 1987 C C . ARG A 1 246 ? -16.190 -4.297 28.641 1.00 75.31 246 ARG A C 1
ATOM 1989 O O . ARG A 1 246 ? -16.222 -3.666 29.698 1.00 75.31 246 ARG A O 1
ATOM 1996 N N . LYS A 1 247 ? -16.856 -5.439 28.454 1.00 75.75 247 LYS A N 1
ATOM 1997 C CA . LYS A 1 247 ? -17.699 -6.066 29.480 1.00 75.75 247 LYS A CA 1
ATOM 1998 C C . LYS A 1 247 ? -16.873 -6.475 30.705 1.00 75.75 247 LYS A C 1
ATOM 2000 O O . LYS A 1 247 ? -17.243 -6.132 31.831 1.00 75.75 247 LYS A O 1
ATOM 2005 N N . ALA A 1 248 ? -15.721 -7.113 30.491 1.00 71.94 248 ALA A N 1
ATOM 2006 C CA . ALA A 1 248 ? -14.786 -7.474 31.558 1.00 71.94 248 ALA A CA 1
ATOM 2007 C C . ALA A 1 248 ? -14.274 -6.235 32.318 1.00 71.94 248 ALA A C 1
ATOM 2009 O O . ALA A 1 248 ? -14.314 -6.176 33.550 1.00 71.94 248 ALA A O 1
ATOM 2010 N N . ASN A 1 249 ? -13.879 -5.182 31.598 1.00 77.19 249 ASN A N 1
ATOM 2011 C CA . ASN A 1 249 ? -13.418 -3.931 32.202 1.00 77.19 249 ASN A CA 1
ATOM 2012 C C . ASN A 1 249 ? -14.507 -3.209 33.007 1.00 77.19 249 ASN A C 1
ATOM 2014 O O . ASN A 1 249 ? -14.215 -2.597 34.043 1.00 77.19 249 ASN A O 1
ATOM 2018 N N . GLU A 1 250 ? -15.765 -3.273 32.569 1.00 80.44 250 GLU A N 1
ATOM 2019 C CA . GLU A 1 250 ? -16.888 -2.713 33.316 1.00 80.44 250 GLU A CA 1
ATOM 2020 C C . GLU A 1 250 ? -17.123 -3.480 34.626 1.00 80.44 250 GLU A C 1
ATOM 2022 O O . GLU A 1 250 ? -17.291 -2.856 35.682 1.00 80.44 250 GLU A O 1
ATOM 2027 N N . ALA A 1 251 ? -17.066 -4.815 34.584 1.00 73.94 251 ALA A N 1
ATOM 2028 C CA . ALA A 1 251 ? -17.164 -5.671 35.765 1.00 73.94 251 ALA A CA 1
ATOM 2029 C C . ALA A 1 251 ? -16.039 -5.369 36.771 1.00 73.94 251 ALA A C 1
ATOM 2031 O O . ALA A 1 251 ? -16.310 -5.066 37.939 1.00 73.94 251 ALA A O 1
ATOM 2032 N N . LEU A 1 252 ? -14.786 -5.310 36.308 1.00 77.69 252 LEU A N 1
ATOM 2033 C CA . LEU A 1 252 ? -13.634 -4.927 37.131 1.00 77.69 252 LEU A CA 1
ATOM 2034 C C . LEU A 1 252 ? -13.790 -3.521 37.726 1.00 77.69 252 LEU A C 1
ATOM 2036 O O . LEU A 1 252 ? -13.500 -3.293 38.905 1.00 77.69 252 LEU A O 1
ATOM 2040 N N . SER A 1 253 ? -14.293 -2.565 36.944 1.00 77.62 253 SER A N 1
ATOM 2041 C CA . SER A 1 253 ? -14.548 -1.200 37.415 1.00 77.62 253 SER A CA 1
ATOM 2042 C C . SER A 1 253 ? -15.650 -1.147 38.477 1.00 77.62 253 SER A C 1
ATOM 2044 O O . SER A 1 253 ? -15.534 -0.392 39.448 1.00 77.62 253 SER A O 1
ATOM 2046 N N . LYS A 1 254 ? -16.713 -1.953 38.348 1.00 79.31 254 LYS A N 1
ATOM 2047 C CA . LYS A 1 254 ? -17.752 -2.112 39.381 1.00 79.31 254 LYS A CA 1
ATOM 2048 C C . LYS A 1 254 ? -17.162 -2.700 40.667 1.00 79.31 254 LYS A C 1
ATOM 2050 O O . LYS A 1 254 ? -17.348 -2.095 41.724 1.00 79.31 254 LYS A O 1
ATOM 2055 N N . ARG A 1 255 ? -16.352 -3.765 40.583 1.00 73.75 255 ARG A N 1
ATOM 2056 C CA . ARG A 1 255 ? -15.657 -4.367 41.742 1.00 73.75 255 ARG A CA 1
ATOM 2057 C C . ARG A 1 255 ? -14.758 -3.368 42.467 1.00 73.75 255 ARG A C 1
ATOM 2059 O O . ARG A 1 255 ? -14.845 -3.210 43.685 1.00 73.75 255 ARG A O 1
ATOM 2066 N N . ARG A 1 256 ? -13.933 -2.624 41.722 1.00 80.12 256 ARG A N 1
ATOM 2067 C CA . ARG A 1 256 ? -13.054 -1.582 42.285 1.00 80.12 256 ARG A CA 1
ATOM 2068 C C . ARG A 1 256 ? -13.854 -0.494 43.009 1.00 80.12 256 ARG A C 1
ATOM 2070 O O . ARG A 1 256 ? -13.451 -0.066 44.091 1.00 80.12 256 ARG A O 1
ATOM 2077 N N . ARG A 1 257 ? -14.992 -0.060 42.451 1.00 79.75 257 ARG A N 1
ATOM 2078 C CA . ARG A 1 257 ? -15.887 0.924 43.088 1.00 79.75 257 ARG A CA 1
ATOM 2079 C C . ARG A 1 257 ? -16.541 0.378 44.358 1.00 79.75 257 ARG A C 1
ATOM 2081 O O . ARG A 1 257 ? -16.523 1.074 45.371 1.00 79.75 257 ARG A O 1
ATOM 2088 N N . ALA A 1 258 ? -17.043 -0.857 44.336 1.00 74.44 258 ALA A N 1
ATOM 2089 C CA . ALA A 1 258 ? -17.636 -1.510 45.505 1.00 74.44 258 ALA A CA 1
ATOM 2090 C C . ALA A 1 258 ? -16.624 -1.646 46.655 1.00 74.44 258 ALA A C 1
ATOM 2092 O O . ALA A 1 258 ? -16.904 -1.238 47.783 1.00 74.44 258 ALA A O 1
ATOM 2093 N N . ARG A 1 259 ? -15.396 -2.092 46.354 1.00 75.94 259 ARG A N 1
ATOM 2094 C CA . ARG A 1 259 ? -14.309 -2.199 47.339 1.00 75.94 259 ARG A CA 1
ATOM 2095 C C . ARG A 1 259 ? -13.929 -0.839 47.932 1.00 75.94 259 ARG A C 1
ATOM 2097 O O . ARG A 1 259 ? -13.803 -0.719 49.148 1.00 75.94 259 ARG A O 1
ATOM 2104 N N . LYS A 1 260 ? -13.820 0.213 47.106 1.00 79.06 260 LYS A N 1
ATOM 2105 C CA . LYS A 1 260 ? -13.597 1.591 47.590 1.00 79.06 260 LYS A CA 1
ATOM 2106 C C . LYS A 1 260 ? -14.745 2.087 48.482 1.00 79.06 260 LYS A C 1
ATOM 2108 O O . LYS A 1 260 ? -14.487 2.740 49.491 1.00 79.06 260 LYS A O 1
ATOM 2113 N N . ALA A 1 261 ? -15.997 1.771 48.146 1.00 73.38 261 ALA A N 1
ATOM 2114 C CA . ALA A 1 261 ? -17.161 2.149 48.945 1.00 73.38 261 ALA A CA 1
ATOM 2115 C C . ALA A 1 261 ? -17.204 1.432 50.308 1.00 73.38 261 ALA A C 1
ATOM 2117 O O . ALA A 1 261 ? -17.533 2.074 51.308 1.00 73.38 261 ALA A O 1
ATOM 2118 N N . LEU A 1 262 ? -16.829 0.148 50.360 1.00 70.62 262 LEU A N 1
ATOM 2119 C CA . LEU A 1 262 ? -16.692 -0.628 51.600 1.00 70.62 262 LEU A CA 1
ATOM 2120 C C . LEU A 1 262 ? -15.601 -0.053 52.513 1.00 70.62 262 LEU A C 1
ATOM 2122 O O . LEU A 1 262 ? -15.871 0.218 53.684 1.00 70.62 262 LEU A O 1
ATOM 2126 N N . ILE A 1 263 ? -14.416 0.235 51.957 1.00 72.94 263 ILE A N 1
ATOM 2127 C CA . ILE A 1 263 ? -13.303 0.867 52.687 1.00 72.94 263 ILE A CA 1
ATOM 2128 C C . ILE A 1 263 ? -13.740 2.220 53.268 1.00 72.94 263 ILE A C 1
ATOM 2130 O O . ILE A 1 263 ? -13.525 2.484 54.450 1.00 72.94 263 ILE A O 1
ATOM 2134 N N . ARG A 1 264 ? -14.421 3.060 52.473 1.00 72.25 264 ARG A N 1
ATOM 2135 C CA . ARG A 1 264 ? -14.911 4.375 52.924 1.00 72.25 264 ARG A CA 1
ATOM 2136 C C . ARG A 1 264 ? -15.915 4.276 54.077 1.00 72.25 264 ARG A C 1
ATOM 2138 O O . ARG A 1 264 ? -15.945 5.157 54.927 1.00 72.25 264 ARG A O 1
ATOM 2145 N N . LYS A 1 265 ? -16.735 3.221 54.110 1.00 79.25 265 LYS A N 1
ATOM 2146 C CA . LYS A 1 265 ? -17.740 2.987 55.158 1.00 79.25 265 LYS A CA 1
ATOM 2147 C C . LYS A 1 265 ? -17.184 2.268 56.402 1.00 79.25 265 LYS A C 1
ATOM 2149 O O . LYS A 1 265 ? -17.965 2.028 57.316 1.00 79.25 265 LYS A O 1
ATOM 2154 N N . ARG A 1 266 ? -15.887 1.906 56.444 1.00 70.12 266 ARG A N 1
ATOM 2155 C CA . ARG A 1 266 ? -15.261 1.080 57.508 1.00 70.12 266 ARG A CA 1
ATOM 2156 C C . ARG A 1 266 ? -16.064 -0.190 57.856 1.00 70.12 266 ARG A C 1
ATOM 2158 O O . ARG A 1 266 ? -16.076 -0.627 59.003 1.00 70.12 266 ARG A O 1
ATOM 2165 N N . ARG A 1 267 ? -16.753 -0.792 56.883 1.00 64.31 267 ARG A N 1
ATOM 2166 C CA . ARG A 1 267 ? -17.450 -2.070 57.100 1.00 64.31 267 ARG A CA 1
ATOM 2167 C C . ARG A 1 267 ? -16.477 -3.233 56.908 1.00 64.31 267 ARG A C 1
ATOM 2169 O O . ARG A 1 267 ? -15.739 -3.252 55.925 1.00 64.31 267 ARG A O 1
ATOM 2176 N N . ALA A 1 268 ? -16.495 -4.191 57.836 1.00 65.06 268 ALA A N 1
ATOM 2177 C CA . ALA A 1 268 ? -15.868 -5.497 57.644 1.00 65.06 268 ALA A CA 1
ATOM 2178 C C . ALA A 1 268 ? -16.666 -6.303 56.602 1.00 65.06 268 ALA A C 1
ATOM 2180 O O . ALA A 1 268 ? -17.885 -6.150 56.518 1.00 65.06 268 ALA A O 1
ATOM 2181 N N . LEU A 1 269 ? -15.975 -7.120 55.800 1.00 64.44 269 LEU A N 1
ATOM 2182 C CA . LEU A 1 269 ? -16.584 -7.948 54.753 1.00 64.44 269 LEU A CA 1
ATOM 2183 C C . LEU A 1 269 ? -17.611 -8.901 55.387 1.00 64.44 269 LEU A C 1
ATOM 2185 O O . LEU A 1 269 ? -17.238 -9.688 56.260 1.00 64.44 269 LEU A O 1
ATOM 2189 N N . SER A 1 270 ? -18.882 -8.826 54.980 1.00 67.06 270 SER A N 1
ATOM 2190 C CA . SER A 1 270 ? -19.901 -9.747 55.492 1.00 67.06 270 SER A CA 1
ATOM 2191 C C . SER A 1 270 ? -19.757 -11.134 54.843 1.00 67.06 270 SER A C 1
ATOM 2193 O O . SER A 1 270 ? -19.144 -11.285 53.784 1.00 67.06 270 SER A O 1
ATOM 2195 N N . ILE A 1 271 ? -20.320 -12.171 55.471 1.00 62.75 271 ILE A N 1
ATOM 2196 C CA . ILE A 1 271 ? -20.352 -13.532 54.906 1.00 62.75 271 ILE A CA 1
ATOM 2197 C C . ILE A 1 271 ? -21.151 -13.563 53.590 1.00 62.75 271 ILE A C 1
ATOM 2199 O O . ILE A 1 271 ? -20.798 -14.317 52.686 1.00 62.75 271 ILE A O 1
ATOM 2203 N N . GLU A 1 272 ? -22.166 -12.711 53.443 1.00 60.28 272 GLU A N 1
ATOM 2204 C CA . GLU A 1 272 ? -22.957 -12.561 52.212 1.00 60.28 272 GLU A CA 1
ATOM 2205 C C . GLU A 1 272 ? -22.144 -11.872 51.108 1.00 60.28 272 GLU A C 1
ATOM 2207 O O . GLU A 1 272 ? -22.136 -12.336 49.970 1.00 60.28 272 GLU A O 1
ATOM 2212 N N . ASP A 1 273 ? -21.367 -10.834 51.455 1.00 61.28 273 ASP A N 1
ATOM 2213 C CA . ASP A 1 273 ? -20.433 -10.187 50.520 1.00 61.28 273 ASP A CA 1
ATOM 2214 C C . ASP A 1 273 ? -19.378 -11.187 50.013 1.00 61.28 273 ASP A C 1
ATOM 2216 O O . ASP A 1 273 ? -18.916 -11.099 48.876 1.00 61.28 273 ASP A O 1
ATOM 2220 N N . ARG A 1 274 ? -19.000 -12.160 50.854 1.00 59.81 274 ARG A N 1
ATOM 2221 C CA . ARG A 1 274 ? -18.059 -13.235 50.517 1.00 59.81 274 ARG A CA 1
ATOM 2222 C C . ARG A 1 274 ? -18.669 -14.260 49.562 1.00 59.81 274 ARG A C 1
ATOM 2224 O O . ARG A 1 274 ? -18.002 -14.643 48.608 1.00 59.81 274 ARG A O 1
ATOM 2231 N N . HIS A 1 275 ? -19.922 -14.661 49.782 1.00 59.72 275 HIS A N 1
ATOM 2232 C CA . HIS A 1 275 ? -20.639 -15.559 48.872 1.00 59.72 275 HIS A CA 1
ATOM 2233 C C . HIS A 1 275 ? -20.852 -14.913 47.500 1.00 59.72 275 HIS A C 1
ATOM 2235 O O . HIS A 1 275 ? -20.585 -15.557 46.495 1.00 59.72 275 HIS A O 1
ATOM 2241 N N . GLY A 1 276 ? -21.188 -13.620 47.443 1.00 61.75 276 GLY A N 1
ATOM 2242 C CA . GLY A 1 276 ? -21.302 -12.901 46.169 1.00 61.75 276 GLY A CA 1
ATOM 2243 C C . GLY A 1 276 ? -19.981 -12.782 45.392 1.00 61.75 276 GLY A C 1
ATOM 2244 O O . GLY A 1 276 ? -19.998 -12.702 44.166 1.00 61.75 276 GLY A O 1
ATOM 2245 N N . ILE A 1 277 ? -18.830 -12.788 46.077 1.00 61.62 277 ILE A N 1
ATOM 2246 C CA . ILE A 1 277 ? -17.503 -12.841 45.435 1.00 61.62 277 ILE A CA 1
ATOM 2247 C C . ILE A 1 277 ? -17.187 -14.265 44.962 1.00 61.62 277 ILE A C 1
ATOM 2249 O O . ILE A 1 277 ? -16.743 -14.424 43.831 1.00 61.62 277 ILE A O 1
ATOM 2253 N N . LEU A 1 278 ? -17.464 -15.285 45.781 1.00 59.00 278 LEU A N 1
ATOM 2254 C CA . LEU A 1 278 ? -17.236 -16.697 45.441 1.00 59.00 278 LEU A CA 1
ATOM 2255 C C . LEU A 1 278 ? -18.119 -17.174 44.280 1.00 59.00 278 LEU A C 1
ATOM 2257 O O . LEU A 1 278 ? -17.657 -17.912 43.417 1.00 59.00 278 LEU A O 1
ATOM 2261 N N . GLU A 1 279 ? -19.374 -16.730 44.218 1.00 59.97 279 GLU A N 1
ATOM 2262 C CA . GLU A 1 279 ? -20.265 -16.998 43.084 1.00 59.97 279 GLU A CA 1
ATOM 2263 C C . GLU A 1 279 ? -19.762 -16.319 41.803 1.00 59.97 279 GLU A C 1
ATOM 2265 O O . GLU A 1 279 ? -19.864 -16.891 40.721 1.00 59.97 279 GLU A O 1
ATOM 2270 N N . GLN A 1 280 ? -19.160 -15.129 41.911 1.00 57.56 280 GLN A N 1
ATOM 2271 C CA . GLN A 1 280 ? -18.566 -14.427 40.770 1.00 57.56 280 GLN A CA 1
ATOM 2272 C C . GLN A 1 280 ? -17.232 -15.030 40.311 1.00 57.56 280 GLN A C 1
ATOM 2274 O O . GLN A 1 280 ? -17.005 -15.078 39.106 1.00 57.56 280 GLN A O 1
ATOM 2279 N N . GLU A 1 281 ? -16.379 -15.494 41.230 1.00 59.84 281 GLU A N 1
ATOM 2280 C CA . GLU A 1 281 ? -15.170 -16.268 40.904 1.00 59.84 281 GLU A CA 1
ATOM 2281 C C . GLU A 1 281 ? -15.547 -17.585 40.219 1.00 59.84 281 GLU A C 1
ATOM 2283 O O . GLU A 1 281 ? -14.957 -17.928 39.203 1.00 59.84 281 GLU A O 1
ATOM 2288 N N . ASN A 1 282 ? -16.609 -18.260 40.673 1.00 63.25 282 ASN A N 1
ATOM 2289 C CA . ASN A 1 282 ? -17.113 -19.461 40.004 1.00 63.25 282 ASN A CA 1
ATOM 2290 C C . ASN A 1 282 ? -17.594 -19.185 38.574 1.00 63.25 282 ASN A C 1
ATOM 2292 O O . ASN A 1 282 ? -17.333 -19.993 37.688 1.00 63.25 282 ASN A O 1
ATOM 2296 N N . VAL A 1 283 ? -18.276 -18.058 38.333 1.00 61.16 283 VAL A N 1
ATOM 2297 C CA . VAL A 1 283 ? -18.703 -17.659 36.980 1.00 61.16 283 VAL A CA 1
ATOM 2298 C C . VAL A 1 283 ? -17.498 -17.323 36.095 1.00 61.16 283 VAL A C 1
ATOM 2300 O O . VAL A 1 283 ? -17.496 -17.697 34.927 1.00 61.16 283 VAL A O 1
ATOM 2303 N N . GLU A 1 284 ? -16.464 -16.663 36.623 1.00 57.28 284 GLU A N 1
ATOM 2304 C CA . GLU A 1 284 ? -15.225 -16.385 35.877 1.00 57.28 284 GLU A CA 1
ATOM 2305 C C . GLU A 1 284 ? -14.431 -17.658 35.571 1.00 57.28 284 GLU A C 1
ATOM 2307 O O . GLU A 1 284 ? -14.040 -17.855 34.423 1.00 57.28 284 GLU A O 1
ATOM 2312 N N . ASP A 1 285 ? -14.292 -18.567 36.536 1.00 63.09 285 ASP A N 1
ATOM 2313 C CA . ASP A 1 285 ? -13.691 -19.887 36.328 1.00 63.09 285 ASP A CA 1
ATOM 2314 C C . ASP A 1 285 ? -14.486 -20.711 35.309 1.00 63.09 285 ASP A C 1
ATOM 2316 O O . ASP A 1 285 ? -13.928 -21.511 34.559 1.00 63.09 285 ASP A O 1
ATOM 2320 N N . GLN A 1 286 ? -15.809 -20.550 35.276 1.00 61.81 286 GLN A N 1
ATOM 2321 C CA . GLN A 1 286 ? -16.669 -21.230 34.314 1.00 61.81 286 GLN A CA 1
ATOM 2322 C C . GLN A 1 286 ? -16.515 -20.645 32.906 1.00 61.81 286 GLN A C 1
ATOM 2324 O O . GLN A 1 286 ? -16.327 -21.416 31.973 1.00 61.81 286 GLN A O 1
ATOM 2329 N N . ILE A 1 287 ? -16.443 -19.318 32.762 1.00 58.97 287 ILE A N 1
ATOM 2330 C CA . ILE A 1 287 ? -16.122 -18.652 31.486 1.00 58.97 287 ILE A CA 1
ATOM 2331 C C . ILE A 1 287 ? -14.729 -19.064 30.986 1.00 58.97 287 ILE A C 1
ATOM 2333 O O . ILE A 1 287 ? -14.575 -19.394 29.815 1.00 58.97 287 ILE A O 1
ATOM 2337 N N . GLN A 1 288 ? -13.728 -19.124 31.867 1.00 64.06 288 GLN A N 1
ATOM 2338 C CA . GLN A 1 288 ? -12.361 -19.506 31.505 1.00 64.06 288 GLN A CA 1
ATOM 2339 C C . GLN A 1 288 ? -12.255 -20.991 31.104 1.00 64.06 288 GLN A C 1
ATOM 2341 O O . GLN A 1 288 ? -11.504 -21.346 30.192 1.00 64.06 288 GLN A O 1
ATOM 2346 N N . ARG A 1 289 ? -13.038 -21.874 31.743 1.00 58.56 289 ARG A N 1
ATOM 2347 C CA . ARG A 1 289 ? -13.180 -23.284 31.334 1.00 58.56 289 ARG A CA 1
ATOM 2348 C C . ARG A 1 289 ? -13.910 -23.427 29.995 1.00 58.56 289 ARG A C 1
ATOM 2350 O O . ARG A 1 289 ? -13.522 -24.273 29.186 1.00 58.56 289 ARG A O 1
ATOM 2357 N N . ASP A 1 290 ? -14.923 -22.606 29.745 1.00 54.03 290 ASP A N 1
ATOM 2358 C CA . ASP A 1 290 ? -15.685 -22.610 28.493 1.00 54.03 290 ASP A CA 1
ATOM 2359 C C . ASP A 1 290 ? -14.851 -22.063 27.316 1.00 54.03 290 ASP A C 1
ATOM 2361 O O . ASP A 1 290 ? -14.907 -22.614 26.218 1.00 54.03 290 ASP A O 1
ATOM 2365 N N . GLU A 1 291 ? -13.993 -21.062 27.539 1.00 55.34 291 GLU A N 1
ATOM 2366 C CA . GLU A 1 291 ? -13.001 -20.593 26.556 1.00 55.34 291 GLU A CA 1
ATOM 2367 C C . GLU A 1 291 ? -11.947 -21.672 26.247 1.00 55.34 291 GLU A C 1
ATOM 2369 O O . GLU A 1 291 ? -11.701 -21.982 25.080 1.00 55.34 291 GLU A O 1
ATOM 2374 N N . TYR A 1 292 ? -11.397 -22.337 27.273 1.00 55.91 292 TYR A N 1
ATOM 2375 C CA . TYR A 1 292 ? -10.403 -23.407 27.095 1.00 55.91 292 TYR A CA 1
ATOM 2376 C C . TYR A 1 292 ? -10.970 -24.644 26.374 1.00 55.91 292 TYR A C 1
ATOM 2378 O O . TYR A 1 292 ? -10.289 -25.301 25.581 1.00 55.91 292 TYR A O 1
ATOM 2386 N N . THR A 1 293 ? -12.235 -24.986 26.630 1.00 53.12 293 THR A N 1
ATOM 2387 C CA . THR A 1 293 ? -12.912 -26.090 25.932 1.00 53.12 293 THR A CA 1
ATOM 2388 C C . THR A 1 293 ? -13.284 -25.723 24.497 1.00 53.12 293 THR A C 1
ATOM 2390 O O . THR A 1 293 ? -13.205 -26.594 23.625 1.00 53.12 293 THR A O 1
ATOM 2393 N N . ASN A 1 294 ? -13.595 -24.453 24.212 1.00 50.06 294 ASN A N 1
ATOM 2394 C CA . ASN A 1 294 ? -13.810 -23.980 22.845 1.00 50.06 294 ASN A CA 1
ATOM 2395 C C . ASN A 1 294 ? -12.522 -24.022 22.008 1.00 50.06 294 ASN A C 1
ATOM 2397 O O . ASN A 1 294 ? -12.586 -24.500 20.874 1.00 50.06 294 ASN A O 1
ATOM 2401 N N . ASP A 1 295 ? -11.369 -23.648 22.572 1.00 48.56 295 ASP A N 1
ATOM 2402 C CA . ASP A 1 295 ? -10.055 -23.750 21.909 1.00 48.56 295 ASP A CA 1
ATOM 2403 C C . ASP A 1 295 ? -9.636 -25.204 21.628 1.00 48.56 295 ASP A C 1
ATOM 2405 O O . ASP A 1 295 ? -9.094 -25.530 20.568 1.00 48.56 295 ASP A O 1
ATOM 2409 N N . ASN A 1 296 ? -9.969 -26.136 22.527 1.00 46.81 296 ASN A N 1
ATOM 2410 C CA . ASN A 1 296 ? -9.778 -27.564 22.260 1.00 46.81 296 ASN A CA 1
ATOM 2411 C C . ASN A 1 296 ? -10.761 -28.103 21.205 1.00 46.81 296 ASN A C 1
ATOM 2413 O O . ASN A 1 296 ? -10.443 -29.051 20.485 1.00 46.81 296 ASN A O 1
ATOM 2417 N N . SER A 1 297 ? -11.952 -27.512 21.077 1.00 44.88 297 SER A N 1
ATOM 2418 C CA . SER A 1 297 ? -12.935 -27.907 20.063 1.00 44.88 297 SER A CA 1
ATOM 2419 C C . SER A 1 297 ? -12.593 -27.381 18.663 1.00 44.88 297 SER A C 1
ATOM 2421 O O . SER A 1 297 ? -12.848 -28.079 17.681 1.00 44.88 297 SER A O 1
ATOM 2423 N N . SER A 1 298 ? -11.958 -26.211 18.548 1.00 46.78 298 SER A N 1
ATOM 2424 C CA . SER A 1 298 ? -11.414 -25.680 17.292 1.00 46.78 298 SER A CA 1
ATOM 2425 C C . SER A 1 298 ? -10.133 -26.415 16.876 1.00 46.78 298 SER A C 1
ATOM 2427 O O . SER A 1 298 ? -9.992 -26.738 15.697 1.00 46.78 298 SER A O 1
ATOM 2429 N N . ALA A 1 299 ? -9.280 -26.828 17.823 1.00 43.78 299 ALA A N 1
ATOM 2430 C CA . ALA A 1 299 ? -8.146 -27.721 17.553 1.00 43.78 299 ALA A CA 1
ATOM 2431 C C . ALA A 1 299 ? -8.583 -29.143 17.129 1.00 43.78 299 ALA A C 1
ATOM 2433 O O . ALA A 1 299 ? -7.968 -29.752 16.254 1.00 43.78 299 ALA A O 1
ATOM 2434 N N . ARG A 1 300 ? -9.693 -29.667 17.674 1.00 41.84 300 ARG A N 1
ATOM 2435 C CA . ARG A 1 300 ? -10.261 -30.979 17.292 1.00 41.84 300 ARG A CA 1
ATOM 2436 C C . ARG A 1 300 ? -11.166 -30.932 16.051 1.00 41.84 300 ARG A C 1
ATOM 2438 O O . ARG A 1 300 ? -11.570 -31.981 15.554 1.00 41.84 300 ARG A O 1
ATOM 2445 N N . ARG A 1 301 ? -11.445 -29.736 15.519 1.00 43.72 301 ARG A N 1
ATOM 2446 C CA . ARG A 1 301 ? -12.037 -29.508 14.187 1.00 43.72 301 ARG A CA 1
ATOM 2447 C C . ARG A 1 301 ? -10.981 -29.403 13.079 1.00 43.72 301 ARG A C 1
ATOM 2449 O O . ARG A 1 301 ? -11.288 -28.915 11.995 1.00 43.72 301 ARG A O 1
ATOM 2456 N N . GLN A 1 302 ? -9.774 -29.943 13.273 1.00 47.25 302 GLN A N 1
ATOM 2457 C CA . GLN A 1 302 ? -9.089 -30.559 12.136 1.00 47.25 302 GLN A CA 1
ATOM 2458 C C . GLN A 1 302 ? -9.978 -31.708 11.664 1.00 47.25 302 GLN A C 1
ATOM 2460 O O . GLN A 1 302 ? -10.017 -32.775 12.276 1.00 47.25 302 GLN A O 1
ATOM 2465 N N . ALA A 1 303 ? -10.777 -31.431 10.632 1.00 47.78 303 ALA A N 1
ATOM 2466 C CA . ALA A 1 303 ? -11.623 -32.407 9.976 1.00 47.78 303 ALA A CA 1
ATOM 2467 C C . ALA A 1 303 ? -10.805 -33.683 9.760 1.00 47.78 303 ALA A C 1
ATOM 2469 O O . ALA A 1 303 ? -9.800 -33.670 9.050 1.00 47.78 303 ALA A O 1
ATOM 2470 N N . THR A 1 304 ? -11.217 -34.782 10.392 1.00 56.31 304 THR A N 1
ATOM 2471 C CA . THR A 1 304 ? -10.778 -36.103 9.956 1.00 56.31 304 THR A CA 1
ATOM 2472 C C . THR A 1 304 ? -11.240 -36.212 8.514 1.00 56.31 304 THR A C 1
ATOM 2474 O O . THR A 1 304 ? -12.434 -36.319 8.241 1.00 56.31 304 THR A O 1
ATOM 2477 N N . ILE A 1 305 ? -10.302 -36.056 7.579 1.00 60.06 305 ILE A N 1
ATOM 2478 C CA . ILE A 1 305 ? -10.585 -36.165 6.156 1.00 60.06 305 ILE A CA 1
ATOM 2479 C C . ILE A 1 305 ? -11.104 -37.589 5.953 1.00 60.06 305 ILE A C 1
ATOM 2481 O O . ILE A 1 305 ? -10.342 -38.549 6.062 1.00 60.06 305 ILE A O 1
ATOM 2485 N N . GLN A 1 306 ? -12.414 -37.740 5.742 1.00 65.06 306 GLN A N 1
ATOM 2486 C CA . GLN A 1 306 ? -13.010 -39.047 5.503 1.00 65.06 306 GLN A CA 1
ATOM 2487 C C . GLN A 1 306 ? -12.489 -39.574 4.168 1.00 65.06 306 GLN A C 1
ATOM 2489 O O . GLN A 1 306 ? -12.837 -39.071 3.102 1.00 65.06 306 GLN A O 1
ATOM 2494 N N . GLN A 1 307 ? -11.625 -40.579 4.245 1.00 80.62 307 GLN A N 1
ATOM 2495 C CA . GLN A 1 307 ? -11.144 -41.327 3.094 1.00 80.62 307 GLN A CA 1
ATOM 2496 C C . GLN A 1 307 ? -12.151 -42.419 2.725 1.00 80.62 307 GLN A C 1
ATOM 2498 O O . GLN A 1 307 ? -12.801 -43.023 3.583 1.00 80.62 307 GLN A O 1
ATOM 2503 N N . CYS A 1 308 ? -12.274 -42.694 1.432 1.00 79.81 308 CYS A N 1
ATOM 2504 C CA . CYS A 1 308 ? -13.053 -43.799 0.908 1.00 79.81 308 CYS A CA 1
ATOM 2505 C C . CYS A 1 308 ? -12.494 -45.122 1.443 1.00 79.81 308 CYS A C 1
ATOM 2507 O O . CYS A 1 308 ? -11.357 -45.476 1.149 1.00 79.81 308 CYS A O 1
ATOM 2509 N N . SER A 1 309 ? -13.295 -45.903 2.169 1.00 78.44 309 SER A N 1
ATOM 2510 C CA . SER A 1 309 ? -12.842 -47.174 2.753 1.00 78.44 309 SER A CA 1
ATOM 2511 C C . SER A 1 309 ? -12.511 -48.269 1.727 1.00 78.44 309 SER A C 1
ATOM 2513 O O . SER A 1 309 ? -12.008 -49.317 2.117 1.00 78.44 309 SER A O 1
ATOM 2515 N N . LYS A 1 310 ? -12.801 -48.052 0.434 1.00 76.44 310 LYS A N 1
ATOM 2516 C CA . LYS A 1 310 ? -12.486 -48.987 -0.660 1.00 76.44 310 LYS A CA 1
ATOM 2517 C C . LYS A 1 310 ? -11.172 -48.674 -1.384 1.00 76.44 310 LYS A C 1
ATOM 2519 O O . LYS A 1 310 ? -10.497 -49.602 -1.801 1.00 76.44 310 LYS A O 1
ATOM 2524 N N . CYS A 1 311 ? -10.815 -47.396 -1.548 1.00 81.00 311 CYS A N 1
ATOM 2525 C CA . CYS A 1 311 ? -9.644 -46.979 -2.340 1.00 81.00 311 CYS A CA 1
ATOM 2526 C C . CYS A 1 311 ? -8.765 -45.904 -1.673 1.00 81.00 311 CYS A C 1
ATOM 2528 O O . CYS A 1 311 ? -7.815 -45.423 -2.281 1.00 81.00 311 CYS A O 1
ATOM 2530 N N . GLY A 1 312 ? -9.098 -45.463 -0.458 1.00 77.88 312 GLY A N 1
ATOM 2531 C CA . GLY A 1 312 ? -8.349 -44.451 0.297 1.00 77.88 312 GLY A CA 1
ATOM 2532 C C . GLY A 1 312 ? -8.499 -43.004 -0.194 1.00 77.88 312 GLY A C 1
ATOM 2533 O O . GLY A 1 312 ? -7.965 -42.092 0.431 1.00 77.88 312 GLY A O 1
ATOM 2534 N N . SER A 1 313 ? -9.231 -42.751 -1.286 1.00 73.00 313 SER A N 1
ATOM 2535 C CA . SER A 1 313 ? -9.392 -41.401 -1.847 1.00 73.00 313 SER A CA 1
ATOM 2536 C C . SER A 1 313 ? -10.220 -40.482 -0.947 1.00 73.00 313 SER A C 1
ATOM 2538 O O . SER A 1 313 ? -11.238 -40.889 -0.399 1.00 73.00 313 SER A O 1
ATOM 2540 N N . THR A 1 314 ? -9.825 -39.216 -0.851 1.00 76.31 314 THR A N 1
ATOM 2541 C CA . THR A 1 314 ? -10.530 -38.163 -0.100 1.00 76.31 314 THR A CA 1
ATOM 2542 C C . THR A 1 314 ? -11.588 -37.430 -0.936 1.00 76.31 314 THR A C 1
ATOM 2544 O O . THR A 1 314 ? -12.313 -36.592 -0.407 1.00 76.31 314 THR A O 1
ATOM 2547 N N . LEU A 1 315 ? -11.683 -37.728 -2.240 1.00 73.06 315 LEU A N 1
ATOM 2548 C CA . LEU A 1 315 ? -12.566 -37.037 -3.193 1.00 73.06 315 LEU A CA 1
ATOM 2549 C C . LEU A 1 315 ? -13.992 -37.603 -3.238 1.00 73.06 315 LEU A C 1
ATOM 2551 O O . LEU A 1 315 ? -14.902 -36.948 -3.739 1.00 73.06 315 LEU A O 1
ATOM 2555 N N . HIS A 1 316 ? -14.196 -38.832 -2.766 1.00 79.50 316 HIS A N 1
ATOM 2556 C CA . HIS A 1 316 ? -15.485 -39.519 -2.813 1.00 79.50 316 HIS A CA 1
ATOM 2557 C C . HIS A 1 316 ? -15.623 -40.504 -1.644 1.00 79.50 316 HIS A C 1
ATOM 2559 O O . HIS A 1 316 ? -14.657 -40.780 -0.938 1.00 79.50 316 HIS A O 1
ATOM 2565 N N . ASN A 1 317 ? -16.823 -41.051 -1.431 1.00 79.25 317 ASN A N 1
ATOM 2566 C CA . ASN A 1 317 ? -17.088 -42.018 -0.362 1.00 79.25 317 ASN A CA 1
ATOM 2567 C C . ASN A 1 317 ? -17.293 -43.441 -0.917 1.00 79.25 317 ASN A C 1
ATOM 2569 O O . ASN A 1 317 ? -17.452 -43.647 -2.118 1.00 79.25 317 ASN A O 1
ATOM 2573 N N . ALA A 1 318 ? -17.337 -44.448 -0.039 1.00 80.00 318 ALA A N 1
ATOM 2574 C CA . ALA A 1 318 ? -17.411 -45.860 -0.435 1.00 80.00 318 ALA A CA 1
ATOM 2575 C C . ALA A 1 318 ? -18.651 -46.242 -1.272 1.00 80.00 318 ALA A C 1
ATOM 2577 O O . ALA A 1 318 ? -18.632 -47.272 -1.952 1.00 80.00 318 ALA A O 1
ATOM 2578 N N . ARG A 1 319 ? -19.721 -45.432 -1.229 1.00 76.12 319 ARG A N 1
ATOM 2579 C CA . ARG A 1 319 ? -20.960 -45.660 -1.990 1.00 76.12 319 ARG A CA 1
ATOM 2580 C C . ARG A 1 319 ? -20.858 -45.181 -3.436 1.00 76.12 319 ARG A C 1
ATOM 2582 O O . ARG A 1 319 ? -21.537 -45.737 -4.287 1.00 76.12 319 ARG A O 1
ATOM 2589 N N . THR A 1 320 ? -20.016 -44.186 -3.710 1.00 78.38 320 THR A N 1
ATOM 2590 C CA . THR A 1 320 ? -19.783 -43.634 -5.057 1.00 78.38 320 THR A CA 1
ATOM 2591 C C . THR A 1 320 ? -18.444 -44.067 -5.656 1.00 78.38 320 THR A C 1
ATOM 2593 O O . THR A 1 320 ? -18.045 -43.591 -6.715 1.00 78.38 320 THR A O 1
ATOM 2596 N N . CYS A 1 321 ? -17.743 -44.978 -4.981 1.00 78.38 321 CYS A N 1
ATOM 2597 C CA . CYS A 1 321 ? -16.458 -45.500 -5.411 1.00 78.38 321 CYS A CA 1
ATOM 2598 C C . CYS A 1 321 ? -16.616 -46.465 -6.592 1.00 78.38 321 CYS A C 1
ATOM 2600 O O . CYS A 1 321 ? -17.269 -47.499 -6.458 1.00 78.38 321 CYS A O 1
ATOM 2602 N N . GLN A 1 322 ? -15.980 -46.131 -7.715 1.00 79.12 322 GLN A N 1
ATOM 2603 C CA . GLN A 1 322 ? -15.906 -46.965 -8.924 1.00 79.12 322 GLN A CA 1
ATOM 2604 C C . GLN A 1 322 ? -14.686 -47.903 -8.924 1.00 79.12 322 GLN A C 1
ATOM 2606 O O . GLN A 1 322 ? -14.390 -48.526 -9.937 1.00 79.12 322 GLN A O 1
ATOM 2611 N N . PHE A 1 323 ? -13.954 -47.988 -7.807 1.00 76.06 323 PHE A N 1
ATOM 2612 C CA . PHE A 1 323 ? -12.832 -48.910 -7.669 1.00 76.06 323 PHE A CA 1
ATOM 2613 C C . PHE A 1 323 ? -13.356 -50.344 -7.568 1.00 76.06 323 PHE A C 1
ATOM 2615 O O . PHE A 1 323 ? -14.072 -50.675 -6.618 1.00 76.06 323 PHE A O 1
ATOM 2622 N N . ASP A 1 324 ? -12.994 -51.169 -8.546 1.00 69.19 324 ASP A N 1
ATOM 2623 C CA . ASP A 1 324 ? -13.252 -52.603 -8.550 1.00 69.19 324 ASP A CA 1
ATOM 2624 C C . ASP A 1 324 ? -11.973 -53.346 -8.118 1.00 69.19 324 ASP A C 1
ATOM 2626 O O . ASP A 1 324 ? -10.993 -53.363 -8.869 1.00 69.19 324 ASP A O 1
ATOM 2630 N N . PRO A 1 325 ? -11.940 -53.943 -6.912 1.00 59.28 325 PRO A N 1
ATOM 2631 C CA . PRO A 1 325 ? -10.775 -54.685 -6.446 1.00 59.28 325 PRO A CA 1
ATOM 2632 C C . PRO A 1 325 ? -10.465 -55.937 -7.284 1.00 59.28 325 PRO A C 1
ATOM 2634 O O . PRO A 1 325 ? -9.378 -56.485 -7.141 1.00 59.28 325 PRO A O 1
ATOM 2637 N N . ALA A 1 326 ? -11.368 -56.383 -8.168 1.00 58.72 326 ALA A N 1
ATOM 2638 C CA . ALA A 1 326 ? -11.153 -57.544 -9.035 1.00 58.72 326 ALA A CA 1
ATOM 2639 C C . ALA A 1 326 ? -10.277 -57.264 -10.276 1.00 58.72 326 ALA A C 1
ATOM 2641 O O . ALA A 1 326 ? -10.004 -58.185 -11.042 1.00 58.72 326 ALA A O 1
ATOM 2642 N N . LEU A 1 327 ? -9.834 -56.017 -10.486 1.00 56.81 327 LEU A N 1
ATOM 2643 C CA . LEU A 1 327 ? -9.043 -55.595 -11.654 1.00 56.81 327 LEU A CA 1
ATOM 2644 C C . LEU A 1 327 ? -7.574 -55.250 -11.339 1.00 56.81 327 LEU A C 1
ATOM 2646 O O . LEU A 1 327 ? -6.880 -54.744 -12.216 1.00 56.81 327 LEU A O 1
ATOM 2650 N N . VAL A 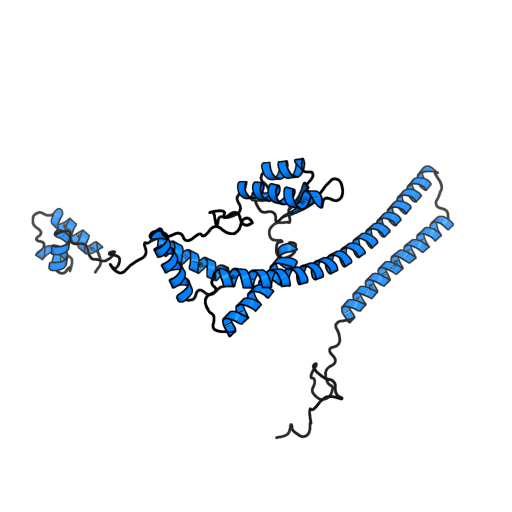1 328 ? -7.096 -55.495 -10.112 1.00 56.75 328 VAL A N 1
ATOM 2651 C CA . VAL A 1 328 ? -5.737 -55.094 -9.673 1.00 56.75 328 VAL A CA 1
ATOM 2652 C C . VAL A 1 328 ? -4.744 -56.264 -9.587 1.00 56.75 328 VAL A C 1
ATOM 2654 O O . VAL A 1 328 ? -3.567 -56.032 -9.338 1.00 56.75 328 VAL A O 1
ATOM 2657 N N . ASP A 1 329 ? -5.165 -57.494 -9.888 1.00 50.38 329 ASP A N 1
ATOM 2658 C CA . ASP A 1 329 ? -4.239 -58.611 -10.117 1.00 50.38 329 ASP A CA 1
ATOM 2659 C C . ASP A 1 329 ? -4.156 -58.932 -11.615 1.00 50.38 329 ASP A C 1
ATOM 2661 O O . ASP A 1 329 ? -4.875 -59.800 -12.113 1.00 50.38 329 ASP A O 1
ATOM 2665 N N . LEU A 1 330 ? -3.276 -58.205 -12.315 1.00 43.16 330 LEU A N 1
ATOM 2666 C CA . LEU A 1 330 ? -2.566 -58.635 -13.528 1.00 43.16 330 LEU A CA 1
ATOM 2667 C C . LEU A 1 330 ? -1.263 -57.843 -13.696 1.00 43.16 330 LEU A C 1
ATOM 2669 O O . LEU A 1 330 ? -1.331 -56.592 -13.729 1.00 43.16 330 LEU A O 1
#

Sequence (330 aa):
MQESQINLAIQAIASSKKLSVRRAAKIYNIPHTTLTYRIAGRTPKAGSRSIHCKMTELEEKSLFQYIIDMDERGFSPRISDVEDMANYILETRDGFCWYEKDTEDVAPTDYVGPTDDETGIEWIKHFNKHTESRKMGRYRMLVLDGHESHKSPAFQEYCKKHNIILLSLPPHSSHLTQPLNIDCFGPLKRSYNRQIENFIKAHITHITKTEFFQTFKAAYIEAISISNELLAHANTLLTAEVHSLRKANEALSKRRRARKALIRKRRALSIEDRHGILEQENVEDQIQRDEYTNDNSSARRQATIQQCSKCGSTLHNARTCQFDPALVDL

InterPro domains:
  IPR004875 DDE superfamily endonuclease domain [PF03184] (114-220)
  IPR007889 DNA binding HTH domain, Psq-type [PF05225] (5-44)
  IPR009057 Homedomain-like superfamily [SSF46689] (3-46)
  IPR036397 Ribonuclease H superfamily [G3DSA:3.30.420.10] (85-231)
  IPR050863 Centromere and Transposable Element-Derived Protein [PTHR19303] (114-248)